Protein AF-A0A7V9CRS1-F1 (afdb_monomer_lite)

Foldseek 3Di:
DDDPDDDDDDDDDDDDDDDDDDDDDDDDDDDDDDDDDDDDPDDPPPPPPPDDDLVVLVVVLVVLVVVLVVLVVVLVVVVVVCVVVVHDDPVVSVVSVVVSVVSVVVNVVSVVVNVVVVVVQVLQADPVGAGHDVPQQAGPPPRHGSPDQQFAAPPPRRGDHQPDQADPPPRHGGDHPDDPDDDDDDDDDDDDDDDDDDDDDDDDDDDDDDDDDDDDDDDDDPDPVVVVVPPPD

Secondary structure (DSSP, 8-state):
-PPP----PPPPP-------------PPPPPPPPPP-PPPPPPPP----PPPPHHHHHHHHHHHHHHHHHHHHHHHHHHHHHHHTT---HHHHHHHHHHHHHHHHHHHHHHHHHHHHHHHHHHTB-TTSPBPPTT-SB-TTT--BSS---EE-TTT--EE-TT-SB-TTT-PBPPP---------------------------------------PPPP----GGGGTTTS--

Radius of gyration: 38.22 Å; chains: 1; bounding box: 108×59×96 Å

pLDDT: mean 70.77, std 22.69, range [29.53, 98.69]

Sequence (233 aa):
MAFPRFRRQPPVPVEGTAEQPPLAAEQPPVAVPEEPPVAAPQPPPATERRAPQPGALRRERKALIRAREERIRDLGGLMLEMYRRDRFREELLREQCAEVVSMEVRLQELDSMLVSVRRQVQATRCQCGAPLLWGSHFCPNCGRPAGEAVVTCSNCGQALPADSRFCGNCGAAAPAPQEPEPSSASGSESPAEPAPAAEEGAQAPEAPPPAEVSGALPANGESAQARADSWER

Structure (mmCIF, N/CA/C/O backbone):
data_AF-A0A7V9CRS1-F1
#
_entry.id   AF-A0A7V9CRS1-F1
#
loop_
_atom_site.group_PDB
_atom_site.id
_atom_site.type_symbol
_atom_site.label_atom_id
_a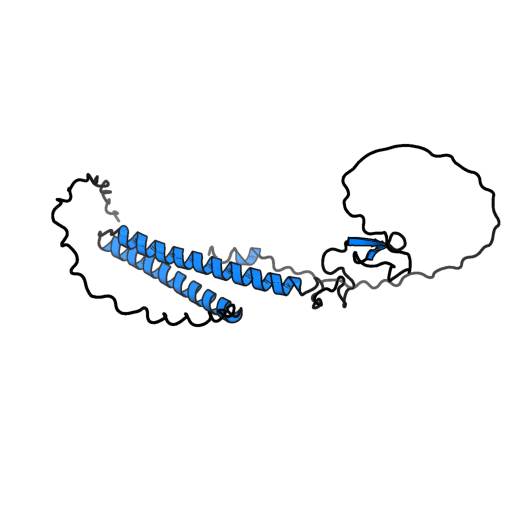tom_site.label_alt_id
_atom_site.label_comp_id
_atom_site.label_asym_id
_atom_site.label_entity_id
_atom_site.label_seq_id
_atom_site.pdbx_PDB_ins_code
_atom_site.Cartn_x
_atom_site.Cartn_y
_atom_site.Cartn_z
_atom_site.occupancy
_atom_site.B_iso_or_equiv
_atom_site.auth_seq_id
_atom_site.auth_comp_id
_atom_site.auth_asym_id
_atom_site.auth_atom_id
_atom_site.pdbx_PDB_model_num
ATOM 1 N N . MET A 1 1 ? -2.913 -5.104 48.284 1.00 40.69 1 MET A N 1
ATOM 2 C CA . MET A 1 1 ? -3.868 -4.463 47.355 1.00 40.69 1 MET A CA 1
ATOM 3 C C . MET A 1 1 ? -4.746 -5.559 46.776 1.00 40.69 1 MET A C 1
ATOM 5 O O . MET A 1 1 ? -4.238 -6.412 46.062 1.00 40.69 1 MET A O 1
ATOM 9 N N . ALA A 1 2 ? -6.009 -5.632 47.198 1.00 43.44 2 ALA A N 1
ATOM 10 C CA . ALA A 1 2 ? -6.947 -6.657 46.749 1.00 43.44 2 ALA A CA 1
ATOM 11 C C . ALA A 1 2 ? -7.620 -6.182 45.455 1.00 43.44 2 ALA A C 1
ATOM 13 O O . ALA A 1 2 ? -8.292 -5.154 45.457 1.00 43.44 2 ALA A O 1
ATOM 14 N N . PHE A 1 3 ? -7.415 -6.906 44.355 1.00 42.34 3 PHE A N 1
ATOM 15 C CA . PHE A 1 3 ? -8.149 -6.666 43.115 1.00 42.34 3 PHE A CA 1
ATOM 16 C C . PHE A 1 3 ? -9.630 -7.027 43.323 1.00 42.34 3 PHE A C 1
ATOM 18 O O . PHE A 1 3 ? -9.911 -8.125 43.819 1.00 42.34 3 PHE A O 1
ATOM 25 N N . PRO A 1 4 ? -10.589 -6.160 42.955 1.00 53.84 4 PRO A N 1
ATOM 26 C CA . PRO A 1 4 ? -11.995 -6.526 42.991 1.00 53.84 4 PRO A CA 1
ATOM 27 C C . PRO A 1 4 ? -12.250 -7.648 41.979 1.00 53.84 4 PRO A C 1
ATOM 29 O O . PRO A 1 4 ? -11.963 -7.528 40.788 1.00 53.84 4 PRO A O 1
ATOM 32 N N . ARG A 1 5 ? -12.772 -8.774 42.476 1.00 54.84 5 ARG A N 1
ATOM 33 C CA . ARG A 1 5 ? -13.218 -9.902 41.655 1.00 54.84 5 ARG A CA 1
ATOM 34 C C . ARG A 1 5 ? -14.420 -9.465 40.821 1.00 54.84 5 ARG A C 1
ATOM 36 O O . ARG A 1 5 ? -15.543 -9.452 41.318 1.00 54.84 5 ARG A O 1
ATOM 43 N N . PHE A 1 6 ? -14.189 -9.145 39.552 1.00 54.88 6 PHE A N 1
ATOM 44 C CA . PHE A 1 6 ? -15.262 -8.975 38.580 1.00 54.88 6 PHE A CA 1
ATOM 45 C C . PHE A 1 6 ? -15.970 -10.315 38.364 1.00 54.88 6 PHE A C 1
ATOM 47 O O . PHE A 1 6 ? -15.390 -11.276 37.851 1.00 54.88 6 PHE A O 1
ATOM 54 N N . ARG A 1 7 ? -17.243 -10.384 38.764 1.00 61.69 7 ARG A N 1
ATOM 55 C CA . ARG A 1 7 ? -18.155 -11.424 38.288 1.00 61.69 7 ARG A CA 1
ATOM 56 C C . ARG A 1 7 ? -18.325 -11.212 36.786 1.00 61.69 7 ARG A C 1
ATOM 58 O O . ARG A 1 7 ? -18.910 -10.216 36.376 1.00 61.69 7 ARG A O 1
ATOM 65 N N . ARG A 1 8 ? -17.822 -12.143 35.972 1.00 60.97 8 ARG A N 1
ATOM 66 C CA . ARG A 1 8 ? -18.208 -12.235 34.560 1.00 60.97 8 ARG A CA 1
ATOM 67 C C . ARG A 1 8 ? -19.715 -12.466 34.517 1.00 60.97 8 ARG A C 1
ATOM 69 O O . ARG A 1 8 ? -20.191 -13.491 35.002 1.00 60.97 8 ARG A O 1
ATOM 76 N N . GLN A 1 9 ? -20.453 -11.493 34.002 1.00 62.94 9 GLN A N 1
ATOM 77 C CA . GLN A 1 9 ? -21.872 -11.653 33.727 1.00 62.94 9 GLN A CA 1
ATOM 78 C C . GLN A 1 9 ? -21.992 -12.628 32.541 1.00 62.94 9 GLN A C 1
ATOM 80 O O . GLN A 1 9 ? -21.307 -12.420 31.537 1.00 62.94 9 GLN A O 1
ATOM 85 N N . PRO A 1 10 ? -22.747 -13.734 32.657 1.00 60.03 10 PRO A N 1
ATOM 86 C CA . PRO A 1 10 ? -22.942 -14.644 31.533 1.00 60.03 10 PRO A CA 1
ATOM 87 C C . PRO A 1 10 ? -23.756 -13.946 30.429 1.00 60.03 10 PRO A C 1
ATOM 89 O O . PRO A 1 10 ? -24.563 -13.066 30.746 1.00 60.03 10 PRO A O 1
ATOM 92 N N . PRO A 1 11 ? -23.558 -14.311 29.148 1.00 61.66 11 PRO A N 1
ATOM 93 C CA . PRO A 1 11 ? -24.330 -13.739 28.053 1.00 61.66 11 PRO A CA 1
ATOM 94 C C . PRO A 1 11 ? -25.815 -14.062 28.244 1.00 61.66 11 PRO A C 1
ATOM 96 O O . PRO A 1 11 ? -26.190 -15.214 28.465 1.00 61.66 11 PRO A O 1
ATOM 99 N N . VAL A 1 12 ? -26.650 -13.027 28.185 1.00 56.03 12 VAL A N 1
ATOM 100 C CA . VAL A 1 12 ? -28.108 -13.167 28.154 1.00 56.03 12 VAL A CA 1
ATOM 101 C C . VAL A 1 12 ? -28.531 -13.775 26.809 1.00 56.03 12 VAL A C 1
ATOM 103 O O . VAL A 1 12 ? -28.079 -13.289 25.769 1.00 56.03 12 VAL A O 1
ATOM 106 N N . PRO A 1 13 ? -29.373 -14.823 26.795 1.00 46.41 13 PRO A N 1
ATOM 107 C CA . PRO A 1 13 ? -29.916 -15.372 25.561 1.00 46.41 13 PRO A CA 1
ATOM 108 C C . PRO A 1 13 ? -30.956 -14.406 24.980 1.00 46.41 13 PRO A C 1
ATOM 110 O O . PRO A 1 13 ? -31.909 -14.022 25.656 1.00 46.41 13 PRO A O 1
ATOM 113 N N . VAL A 1 14 ? -30.760 -13.996 23.727 1.00 57.00 14 VAL A N 1
ATOM 114 C CA . VAL A 1 14 ? -31.767 -13.277 22.936 1.00 57.00 14 VAL A CA 1
ATOM 115 C C . VAL A 1 14 ? -32.695 -14.313 22.308 1.00 57.00 14 VAL A C 1
ATOM 117 O O . VAL A 1 14 ? -32.390 -14.887 21.265 1.00 57.00 14 VAL A O 1
ATOM 120 N N . GLU A 1 15 ? -33.816 -14.577 22.973 1.00 41.50 15 GLU A N 1
ATOM 121 C CA . GLU A 1 15 ? -34.962 -15.265 22.380 1.00 41.50 15 GLU A CA 1
ATOM 122 C C . GLU A 1 15 ? -35.803 -14.234 21.619 1.00 41.50 15 GLU A C 1
ATOM 124 O O . GLU A 1 15 ? -36.217 -13.211 22.166 1.00 41.50 15 GLU A O 1
ATOM 129 N N . GLY A 1 16 ? -35.989 -14.470 20.320 1.00 42.44 16 GLY A N 1
ATOM 130 C CA . GLY A 1 16 ? -36.829 -13.643 19.465 1.00 42.44 16 GLY A CA 1
ATOM 131 C C . GLY A 1 16 ? -38.311 -13.948 19.637 1.00 42.44 16 GLY A C 1
ATOM 132 O O . GLY A 1 16 ? -38.670 -15.079 19.938 1.00 42.44 16 GLY A O 1
ATOM 133 N N . THR A 1 17 ? -39.160 -12.945 19.404 1.00 43.06 17 THR A N 1
ATOM 134 C CA . THR A 1 17 ? -40.426 -12.999 18.638 1.00 43.06 17 THR A CA 1
ATOM 135 C C . THR A 1 17 ? -41.198 -11.690 18.826 1.00 43.06 17 THR A C 1
ATOM 137 O O . THR A 1 17 ? -41.464 -11.276 19.948 1.00 43.06 17 THR A O 1
ATOM 140 N N . ALA A 1 18 ? -41.520 -11.034 17.710 1.00 40.16 18 ALA A N 1
ATOM 141 C CA . ALA A 1 18 ? -42.605 -10.060 17.518 1.00 40.16 18 ALA A CA 1
ATOM 142 C C . ALA A 1 18 ? -42.579 -9.701 16.014 1.00 40.16 18 ALA A C 1
ATOM 144 O O . ALA A 1 18 ? -41.792 -8.867 15.580 1.00 40.16 18 ALA A O 1
ATOM 145 N N . GLU A 1 19 ? -43.125 -10.538 15.131 1.00 40.41 19 GLU A N 1
ATOM 146 C CA . GLU A 1 19 ? -44.529 -10.475 14.693 1.00 40.41 19 GLU A CA 1
ATOM 147 C C . GLU A 1 19 ? -44.908 -9.070 14.187 1.00 40.41 19 GLU A C 1
ATOM 149 O O . GLU A 1 19 ? -45.314 -8.188 14.939 1.00 40.41 19 GLU A O 1
ATOM 154 N N . GLN A 1 20 ? -44.720 -8.861 12.880 1.00 54.94 20 GLN A N 1
ATOM 155 C CA . GLN A 1 20 ? -45.270 -7.724 12.142 1.00 54.94 20 GLN A CA 1
ATOM 156 C C . GLN A 1 20 ? -46.745 -8.008 11.815 1.00 54.94 20 GLN A C 1
ATOM 158 O O . GLN A 1 20 ? -47.020 -9.026 11.175 1.00 54.94 20 GLN A O 1
ATOM 163 N N . PRO A 1 21 ? -47.698 -7.134 12.184 1.00 61.31 21 PRO A N 1
ATOM 164 C CA . PRO A 1 21 ? -49.055 -7.214 11.656 1.00 61.31 21 PRO A CA 1
ATOM 165 C C . PRO A 1 21 ? -49.139 -6.597 10.240 1.00 61.31 21 PRO A C 1
ATOM 167 O O . PRO A 1 21 ? -48.478 -5.588 9.979 1.00 61.31 21 PRO A O 1
ATOM 170 N N . PRO A 1 22 ? -49.948 -7.164 9.319 1.00 61.81 22 PRO A N 1
ATOM 171 C CA . PRO A 1 22 ? -50.167 -6.621 7.978 1.00 61.81 22 PRO A CA 1
ATOM 172 C C . PRO A 1 22 ? -51.397 -5.692 7.926 1.00 61.81 22 PRO A C 1
ATOM 174 O O . PRO A 1 22 ? -52.150 -5.624 8.893 1.00 61.81 22 PRO A O 1
ATOM 177 N N . LEU A 1 23 ? -51.621 -5.085 6.745 1.00 43.94 23 LEU A N 1
ATOM 178 C CA . LEU A 1 23 ? -52.762 -4.265 6.262 1.00 43.94 23 LEU A CA 1
ATOM 179 C C . LEU A 1 23 ? -52.412 -2.760 6.149 1.00 43.94 23 LEU A C 1
ATOM 181 O O . LEU A 1 23 ? -51.894 -2.175 7.086 1.00 43.94 23 LEU A O 1
ATOM 185 N N . ALA A 1 24 ? -52.659 -2.051 5.041 1.00 38.69 24 ALA A N 1
ATOM 186 C CA . ALA A 1 24 ? -53.655 -2.273 3.999 1.00 38.69 24 ALA A CA 1
ATOM 187 C C . ALA A 1 24 ? -53.307 -1.587 2.658 1.00 38.69 24 ALA A C 1
ATOM 189 O O . ALA A 1 24 ? -52.740 -0.499 2.633 1.00 38.69 24 ALA A O 1
ATOM 190 N N . ALA A 1 25 ? -53.779 -2.240 1.593 1.00 46.53 25 ALA A N 1
ATOM 191 C CA . ALA A 1 25 ? -54.484 -1.699 0.428 1.00 46.53 25 ALA A CA 1
ATOM 192 C C . ALA A 1 25 ? -53.819 -0.615 -0.444 1.00 46.53 25 ALA A C 1
ATOM 194 O O . ALA A 1 25 ? -53.780 0.574 -0.128 1.00 46.53 25 ALA A O 1
ATOM 195 N N . GLU A 1 26 ? -53.445 -1.085 -1.633 1.00 45.69 26 GLU A N 1
ATOM 196 C CA . GLU A 1 26 ? -53.296 -0.356 -2.889 1.00 45.69 26 GLU A CA 1
ATOM 197 C C . GLU A 1 26 ? -54.405 0.678 -3.143 1.00 45.69 26 GLU A C 1
ATOM 199 O O . GLU A 1 26 ? -55.597 0.405 -2.989 1.00 45.69 26 GLU A O 1
ATOM 204 N N . GLN A 1 27 ? -54.001 1.849 -3.637 1.00 54.34 27 GLN A N 1
ATOM 205 C CA . GLN A 1 27 ? -54.871 2.747 -4.396 1.00 54.34 27 GLN A CA 1
ATOM 206 C C . GLN A 1 27 ? -54.577 2.563 -5.897 1.00 54.34 27 GLN A C 1
ATOM 208 O O . GLN A 1 27 ? -53.401 2.474 -6.263 1.00 54.34 27 GLN A O 1
ATOM 213 N N . PRO A 1 28 ? -55.597 2.514 -6.776 1.00 59.19 28 PRO A N 1
ATOM 214 C CA . PRO A 1 28 ? -55.394 2.429 -8.220 1.00 59.19 28 PRO A CA 1
ATOM 215 C C . PRO A 1 28 ? -54.901 3.769 -8.802 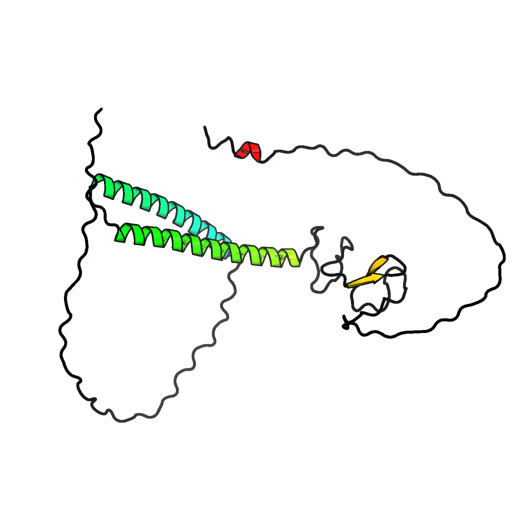1.00 59.19 28 PRO A C 1
ATOM 217 O O . PRO A 1 28 ? -55.276 4.832 -8.298 1.00 59.19 28 PRO A O 1
ATOM 220 N N . PRO A 1 29 ? -54.088 3.753 -9.874 1.00 54.25 29 PRO A N 1
ATOM 221 C CA . PRO A 1 29 ? -53.507 4.966 -10.436 1.00 54.25 29 PRO A CA 1
ATOM 222 C C . PRO A 1 29 ? -54.534 5.781 -11.235 1.00 54.25 29 PRO A C 1
ATOM 224 O O . PRO A 1 29 ? -55.267 5.254 -12.072 1.00 54.25 29 PRO A O 1
ATOM 227 N N . VAL A 1 30 ? -54.542 7.095 -11.004 1.00 52.81 30 VAL A N 1
ATOM 228 C CA . VAL A 1 30 ? -55.236 8.078 -11.846 1.00 52.81 30 VAL A CA 1
ATOM 229 C C . VAL A 1 30 ? -54.417 8.273 -13.124 1.00 52.81 30 VAL A C 1
ATOM 231 O O . VAL A 1 30 ? -53.235 8.606 -13.062 1.00 52.81 30 VAL A O 1
ATOM 234 N N . ALA A 1 31 ? -55.042 8.044 -14.279 1.00 48.78 31 ALA A N 1
ATOM 235 C CA . ALA A 1 31 ? -54.435 8.221 -15.593 1.00 48.78 31 ALA A CA 1
ATOM 236 C C . ALA A 1 31 ? -54.138 9.706 -15.869 1.00 48.78 31 ALA A C 1
ATOM 238 O O . ALA A 1 31 ? -55.048 10.537 -15.891 1.00 48.78 31 ALA A O 1
ATOM 239 N N . VAL A 1 32 ? -52.864 10.022 -16.099 1.00 54.03 32 VAL A N 1
ATOM 240 C CA . VAL A 1 32 ? -52.398 11.317 -16.615 1.00 54.03 32 VAL A CA 1
ATOM 241 C C . VAL A 1 32 ? -52.178 11.157 -18.129 1.00 54.03 32 VAL A C 1
ATOM 243 O O . VAL A 1 32 ? -51.602 10.145 -18.529 1.00 54.03 32 VAL A O 1
ATOM 246 N N . PRO A 1 33 ? -52.657 12.083 -18.982 1.00 54.19 33 PRO A N 1
ATOM 247 C CA . PRO A 1 33 ? -52.511 11.979 -20.434 1.00 54.19 33 PRO A CA 1
ATOM 248 C C . PRO A 1 33 ? -51.041 12.059 -20.878 1.00 54.19 33 PRO A C 1
ATOM 250 O O . PRO A 1 33 ? -50.278 12.884 -20.381 1.00 54.19 33 PRO A O 1
ATOM 253 N N . GLU A 1 34 ? -50.670 11.185 -21.819 1.00 51.06 34 GLU A N 1
ATOM 254 C CA . GLU A 1 34 ? -49.330 11.063 -22.405 1.00 51.06 34 GLU A CA 1
ATOM 255 C C . GLU A 1 34 ? -48.914 12.332 -23.166 1.00 51.06 34 GLU A C 1
ATOM 257 O O . GLU A 1 34 ? -49.499 12.690 -24.191 1.00 51.06 34 GLU A O 1
ATOM 262 N N . GLU A 1 35 ? -47.855 12.984 -22.684 1.00 52.78 35 GLU A N 1
ATOM 263 C CA . GLU A 1 35 ? -47.061 13.943 -23.454 1.00 52.78 35 GLU A CA 1
ATOM 264 C C . GLU A 1 35 ? -45.994 13.197 -24.283 1.00 52.78 35 GLU A C 1
ATOM 266 O O . GLU A 1 35 ? -45.440 12.193 -23.823 1.00 52.78 35 GLU A O 1
ATOM 271 N N . PRO A 1 36 ? -45.685 13.654 -25.513 1.00 62.44 36 PRO A N 1
ATOM 272 C CA . PRO A 1 36 ? -44.747 12.971 -26.402 1.00 62.44 36 PRO A CA 1
ATOM 273 C C . PRO A 1 36 ? -43.319 12.970 -25.827 1.00 62.44 36 PRO A C 1
ATOM 275 O O . PRO A 1 36 ? -42.915 13.935 -25.173 1.00 62.44 36 PRO A O 1
ATOM 278 N N . PRO A 1 37 ? -42.513 11.924 -26.096 1.00 56.09 37 PRO A N 1
ATOM 279 C CA . PRO A 1 37 ? -41.211 11.761 -25.466 1.00 56.09 37 PRO A CA 1
ATOM 280 C C . PRO A 1 37 ? -40.231 12.829 -25.958 1.00 56.09 37 PRO A C 1
ATOM 282 O O . PRO A 1 37 ? -39.706 12.767 -27.072 1.00 56.09 37 PRO A O 1
ATOM 285 N N . VAL A 1 38 ? -39.949 13.802 -25.095 1.00 60.44 38 VAL A N 1
ATOM 286 C CA . VAL A 1 38 ? -38.797 14.687 -25.249 1.00 60.44 38 VAL A CA 1
ATOM 287 C C . VAL A 1 38 ? -37.550 13.839 -25.014 1.00 60.44 38 VAL A C 1
ATOM 289 O O . VAL A 1 38 ? -37.375 13.250 -23.948 1.00 60.44 38 VAL A O 1
ATOM 292 N N . ALA A 1 39 ? -36.711 13.737 -26.045 1.00 61.34 39 ALA A N 1
ATOM 293 C CA . ALA A 1 39 ? -35.473 12.973 -26.021 1.00 61.34 39 ALA A CA 1
ATOM 294 C C . ALA A 1 39 ? -34.633 13.334 -24.786 1.00 61.34 39 ALA A C 1
ATOM 296 O O . ALA A 1 39 ? -34.270 14.495 -24.584 1.00 61.34 39 ALA A O 1
ATOM 297 N N . ALA A 1 40 ? -34.336 12.325 -23.966 1.00 60.50 40 ALA A N 1
ATOM 298 C CA . ALA A 1 40 ? -33.495 12.479 -22.791 1.00 60.50 40 ALA A CA 1
ATOM 299 C C . ALA A 1 40 ? -32.130 13.078 -23.188 1.00 60.50 40 ALA A C 1
ATOM 301 O O . ALA A 1 40 ? -31.550 12.658 -24.197 1.00 60.50 40 ALA A O 1
ATOM 302 N N . PRO A 1 41 ? -31.590 14.038 -22.418 1.00 60.59 41 PRO A N 1
ATOM 303 C CA . PRO A 1 41 ? -30.248 14.542 -22.657 1.00 60.59 41 PRO A CA 1
ATOM 304 C C . PRO A 1 41 ? -29.251 13.388 -22.515 1.00 60.59 41 PRO A C 1
ATOM 306 O O . PRO A 1 41 ? -29.201 12.711 -21.488 1.00 60.59 41 PRO A O 1
ATOM 309 N N . GLN A 1 42 ? -28.475 13.156 -23.574 1.00 58.25 42 GLN A N 1
ATOM 310 C CA . GLN A 1 42 ? -27.382 12.187 -23.576 1.00 58.25 42 GLN A CA 1
ATOM 311 C C . GLN A 1 42 ? -26.435 12.498 -22.401 1.00 58.25 42 GLN A C 1
ATOM 313 O O . GLN A 1 42 ? -26.082 13.669 -22.213 1.00 58.25 42 GLN A O 1
ATOM 318 N N . PRO A 1 43 ? -26.020 11.495 -21.603 1.00 62.69 43 PRO A N 1
ATOM 319 C CA . PRO A 1 43 ? -25.057 11.720 -20.536 1.00 62.69 43 PRO A CA 1
ATOM 320 C C . PRO A 1 43 ? -23.757 12.278 -21.136 1.00 62.69 43 PRO A C 1
ATOM 322 O O . PRO A 1 43 ? -23.345 11.838 -22.215 1.00 62.69 43 PRO A O 1
ATOM 325 N N . PRO A 1 44 ? -23.106 13.255 -20.476 1.00 63.66 44 PRO A N 1
ATOM 326 C CA . PRO A 1 44 ? -21.862 13.818 -20.979 1.00 63.66 44 PRO A CA 1
ATOM 327 C C . PRO A 1 44 ? -20.823 12.701 -21.152 1.00 63.66 44 PRO A C 1
ATOM 329 O O . PRO A 1 44 ? -20.818 11.753 -20.357 1.00 63.66 44 PRO A O 1
ATOM 332 N N . PRO A 1 45 ? -19.939 12.791 -22.164 1.00 58.09 45 PRO A N 1
ATOM 333 C CA . PRO A 1 45 ? -18.925 11.773 -22.390 1.00 58.09 45 PRO A CA 1
ATOM 334 C C . PRO A 1 45 ? -18.116 11.596 -21.107 1.00 58.09 45 PRO A C 1
ATOM 336 O O . PRO A 1 45 ? -17.643 12.576 -20.524 1.00 58.09 45 PRO A O 1
ATOM 339 N N . ALA A 1 46 ? -18.008 10.347 -20.650 1.00 51.88 46 ALA A N 1
ATOM 340 C CA . ALA A 1 46 ? -17.222 9.993 -19.483 1.00 51.88 46 ALA A CA 1
ATOM 341 C C . ALA A 1 46 ? -15.796 10.495 -19.717 1.00 51.88 46 ALA A C 1
ATOM 343 O O . ALA A 1 46 ? -15.056 9.943 -20.527 1.00 51.88 46 ALA A O 1
ATOM 344 N N . THR A 1 47 ? -15.427 11.584 -19.044 1.00 59.09 47 THR A N 1
ATOM 345 C CA . THR A 1 47 ? -14.045 12.036 -19.021 1.00 59.09 47 THR A CA 1
ATOM 346 C C . THR A 1 47 ? -13.255 10.893 -18.416 1.00 59.09 47 THR A C 1
ATOM 348 O O . THR A 1 47 ? -13.466 10.535 -17.255 1.00 59.09 47 THR A O 1
ATOM 351 N N . GLU A 1 48 ? -12.416 10.255 -19.233 1.00 52.25 48 GLU A N 1
ATOM 352 C CA . GLU A 1 48 ? -11.519 9.199 -18.790 1.00 52.25 48 GLU A CA 1
ATOM 353 C C . GLU A 1 48 ? -10.790 9.732 -17.563 1.00 52.25 48 GLU A C 1
ATOM 355 O O . GLU A 1 48 ? -9.992 10.672 -17.646 1.00 52.25 48 GLU A O 1
ATOM 360 N N . ARG A 1 49 ? -11.166 9.217 -16.387 1.00 57.53 49 ARG A N 1
ATOM 361 C CA . ARG A 1 49 ? -10.610 9.674 -15.121 1.00 57.53 49 ARG A CA 1
ATOM 362 C C . ARG A 1 49 ? -9.128 9.372 -15.192 1.00 57.53 49 ARG A C 1
ATOM 364 O O . ARG A 1 49 ? -8.721 8.221 -15.053 1.00 57.53 49 ARG A O 1
ATOM 371 N N . ARG A 1 50 ? -8.341 10.413 -15.470 1.00 66.00 50 ARG A N 1
ATOM 372 C CA . ARG A 1 50 ? -6.894 10.322 -15.610 1.00 66.00 50 ARG A CA 1
ATOM 373 C C . ARG A 1 50 ? -6.363 9.535 -14.424 1.00 66.00 50 ARG A C 1
ATOM 375 O O . ARG A 1 50 ? -6.617 9.921 -13.280 1.00 66.00 50 ARG A O 1
ATOM 382 N N . ALA A 1 51 ? -5.654 8.445 -14.713 1.00 65.62 51 ALA A N 1
ATOM 383 C CA . ALA A 1 51 ? -5.079 7.607 -13.677 1.00 65.62 51 ALA A CA 1
ATOM 384 C C . ALA A 1 51 ? -4.327 8.496 -12.666 1.00 65.62 51 ALA A C 1
ATOM 386 O O . ALA A 1 51 ? -3.584 9.402 -13.076 1.00 65.62 51 ALA A O 1
ATOM 387 N N . PRO A 1 52 ? -4.560 8.309 -11.357 1.00 72.06 52 PRO A N 1
ATOM 388 C CA . PRO A 1 52 ? -3.988 9.171 -10.338 1.00 72.06 52 PRO A CA 1
ATOM 389 C C . PRO A 1 52 ? -2.462 9.172 -10.443 1.00 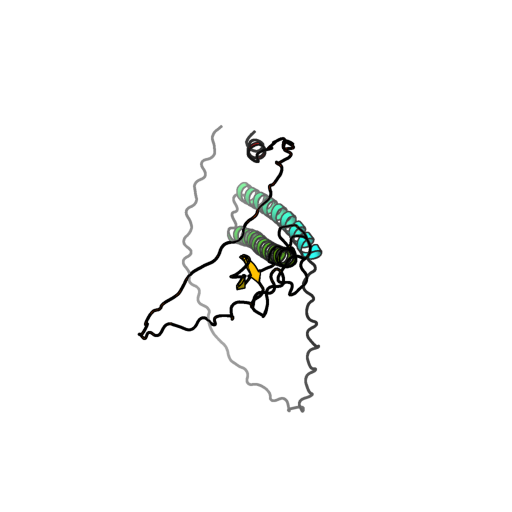72.06 52 PRO A C 1
ATOM 391 O O . PRO A 1 52 ? -1.815 8.131 -10.541 1.00 72.06 52 PRO A O 1
ATOM 394 N N . GLN A 1 53 ? -1.874 10.369 -10.423 1.00 85.38 53 GLN A N 1
ATOM 395 C CA . GLN A 1 53 ? -0.425 10.537 -10.511 1.00 85.38 53 GLN A CA 1
ATOM 396 C C . GLN A 1 53 ? 0.259 9.799 -9.343 1.00 85.38 53 GLN A C 1
ATOM 398 O O . GLN A 1 53 ? -0.203 9.908 -8.203 1.00 85.38 53 GLN A O 1
ATOM 403 N N . PRO A 1 54 ? 1.411 9.134 -9.543 1.00 88.25 54 PRO A N 1
ATOM 404 C CA . PRO A 1 54 ? 2.060 8.340 -8.493 1.00 88.25 54 PRO A CA 1
ATOM 405 C C . PRO A 1 54 ? 2.461 9.161 -7.256 1.00 88.25 54 PRO A C 1
ATOM 407 O O . PRO A 1 54 ? 2.557 8.633 -6.149 1.00 88.25 54 PRO A O 1
ATOM 410 N N . GLY A 1 55 ? 2.679 10.471 -7.412 1.00 91.81 55 GLY A N 1
ATOM 411 C CA . GLY A 1 55 ? 2.889 11.385 -6.287 1.00 91.81 55 GLY A CA 1
ATOM 412 C C . GLY A 1 55 ? 1.634 11.617 -5.435 1.00 91.81 55 GLY A C 1
ATOM 413 O O . GLY A 1 55 ? 1.759 11.777 -4.224 1.00 91.81 55 GLY A O 1
ATOM 414 N N . ALA A 1 56 ? 0.442 11.606 -6.040 1.00 92.56 56 ALA A N 1
ATOM 415 C CA . ALA A 1 56 ? -0.826 11.715 -5.322 1.00 92.56 56 ALA A CA 1
ATOM 416 C C . ALA A 1 56 ? -1.088 10.452 -4.491 1.00 92.56 56 ALA A C 1
ATOM 418 O O . ALA A 1 56 ? -1.315 10.573 -3.291 1.00 92.56 56 ALA A O 1
ATOM 419 N N . LEU A 1 57 ? -0.892 9.266 -5.083 1.00 93.88 57 LEU A N 1
ATOM 420 C CA . LEU A 1 57 ? -1.010 7.976 -4.388 1.00 93.88 57 LEU A CA 1
ATOM 421 C C . LEU A 1 57 ? -0.092 7.893 -3.157 1.00 93.88 57 LEU A C 1
ATOM 423 O O . LEU A 1 57 ? -0.511 7.480 -2.079 1.00 93.88 57 LEU A O 1
ATOM 427 N N . ARG A 1 58 ? 1.161 8.359 -3.275 1.00 96.00 58 ARG A N 1
ATOM 428 C CA . ARG A 1 58 ? 2.100 8.405 -2.137 1.00 96.00 58 ARG A CA 1
ATOM 429 C C . ARG A 1 58 ? 1.649 9.344 -1.017 1.00 96.00 58 ARG A C 1
ATOM 431 O O . ARG A 1 58 ? 1.910 9.053 0.150 1.00 96.00 58 ARG A O 1
ATOM 438 N N . ARG A 1 59 ? 1.033 10.483 -1.350 1.00 96.81 59 ARG A N 1
ATOM 439 C CA . ARG A 1 59 ? 0.512 11.434 -0.355 1.00 96.81 59 ARG A CA 1
ATOM 440 C C . ARG A 1 59 ? -0.723 10.877 0.341 1.00 96.81 59 ARG A C 1
ATOM 442 O O . ARG A 1 59 ? -0.764 10.900 1.566 1.00 96.81 59 ARG A O 1
ATOM 449 N N . GLU A 1 60 ? -1.658 10.326 -0.429 1.00 96.56 60 GLU A N 1
ATOM 450 C CA . GLU A 1 60 ? -2.863 9.669 0.083 1.00 96.56 60 GLU A CA 1
ATOM 451 C C . GLU A 1 60 ? -2.498 8.532 1.043 1.00 96.56 60 GLU A C 1
ATOM 453 O O . GLU A 1 60 ? -2.960 8.518 2.179 1.00 96.56 60 GLU A O 1
ATOM 458 N N . ARG A 1 61 ? -1.556 7.661 0.655 1.00 98.06 61 ARG A N 1
ATOM 459 C CA . ARG A 1 61 ? -1.049 6.588 1.521 1.00 98.06 61 ARG A CA 1
ATOM 460 C C . ARG A 1 61 ? -0.529 7.115 2.860 1.00 98.06 61 ARG A C 1
ATOM 462 O O . ARG A 1 61 ? -0.871 6.585 3.910 1.00 98.06 61 ARG A O 1
ATOM 469 N N . LYS A 1 62 ? 0.311 8.158 2.844 1.00 98.31 62 LYS A N 1
ATOM 470 C CA . LYS A 1 62 ? 0.859 8.750 4.079 1.00 98.31 62 LYS A CA 1
ATOM 471 C C . LYS A 1 62 ? -0.234 9.356 4.960 1.00 98.31 62 LYS A C 1
ATOM 473 O O . LYS A 1 62 ? -0.136 9.253 6.179 1.00 98.31 62 LYS A O 1
ATOM 478 N N . ALA A 1 63 ? -1.241 9.985 4.356 1.00 98.06 63 ALA A N 1
ATOM 479 C CA . ALA A 1 63 ? -2.381 10.531 5.084 1.00 98.06 63 ALA A CA 1
ATOM 480 C C . ALA A 1 63 ? -3.202 9.413 5.745 1.00 98.06 63 ALA A C 1
ATOM 482 O O . ALA A 1 63 ? -3.480 9.494 6.937 1.00 98.06 63 ALA A O 1
ATOM 483 N N . LEU A 1 64 ? -3.494 8.335 5.011 1.00 98.06 64 LEU A N 1
ATOM 484 C CA . LEU A 1 64 ? -4.240 7.188 5.530 1.00 98.06 64 LEU A CA 1
ATOM 485 C C . LEU A 1 64 ? -3.507 6.444 6.648 1.00 98.06 64 LEU A C 1
ATOM 487 O O . LEU A 1 64 ? -4.152 6.025 7.599 1.00 98.06 64 LEU A O 1
ATOM 491 N N . ILE A 1 65 ? -2.176 6.322 6.587 1.00 98.44 65 ILE A N 1
ATOM 492 C CA . ILE A 1 65 ? -1.393 5.723 7.683 1.00 98.44 65 ILE A CA 1
ATOM 493 C C . ILE A 1 65 ? -1.581 6.519 8.977 1.00 98.44 65 ILE A C 1
ATOM 495 O O . ILE A 1 65 ? -1.902 5.939 10.010 1.00 98.44 65 ILE A O 1
ATOM 499 N N . ARG A 1 66 ? -1.440 7.848 8.912 1.00 98.50 66 ARG A N 1
ATOM 500 C CA . ARG A 1 66 ? -1.618 8.718 10.086 1.00 98.50 66 ARG A CA 1
ATOM 501 C C . ARG A 1 66 ? -3.043 8.656 10.623 1.00 98.50 66 ARG A C 1
ATOM 503 O O . ARG A 1 66 ? -3.230 8.529 11.828 1.00 98.50 66 ARG A O 1
ATOM 510 N N . ALA A 1 67 ? -4.027 8.699 9.727 1.00 98.31 67 ALA A N 1
ATOM 511 C CA . ALA A 1 67 ? -5.430 8.608 10.099 1.00 98.31 67 ALA A CA 1
ATOM 512 C C . ALA A 1 67 ? -5.751 7.245 10.745 1.00 98.31 67 ALA A C 1
ATOM 514 O O . ALA A 1 67 ? -6.462 7.194 11.741 1.00 98.31 67 ALA A O 1
ATOM 515 N N . ARG A 1 68 ? -5.178 6.141 10.241 1.00 98.62 68 ARG A N 1
ATOM 516 C CA . ARG A 1 68 ? -5.326 4.805 10.840 1.00 98.62 68 ARG A CA 1
ATOM 517 C C . ARG A 1 68 ? -4.739 4.763 12.250 1.00 98.62 68 ARG A C 1
ATOM 519 O O . ARG A 1 68 ? -5.369 4.238 13.160 1.00 98.62 68 ARG A O 1
ATOM 526 N N . GLU A 1 69 ? -3.534 5.297 12.440 1.00 98.44 69 GLU A N 1
ATOM 527 C CA . GLU A 1 69 ? -2.883 5.350 13.756 1.00 98.44 69 GLU A CA 1
ATOM 528 C C . GLU A 1 69 ? -3.681 6.179 14.766 1.00 98.44 69 GLU A C 1
ATOM 530 O O . GLU A 1 69 ? -3.790 5.799 15.931 1.00 98.44 69 GLU A O 1
ATOM 535 N N . GLU A 1 70 ? -4.241 7.305 14.328 1.00 98.50 70 GLU A N 1
ATOM 536 C CA . GLU A 1 70 ? -5.148 8.120 15.136 1.00 98.50 70 GLU A CA 1
ATOM 537 C C . GLU A 1 70 ? -6.398 7.339 15.521 1.00 98.50 70 GLU A C 1
ATOM 539 O O . GLU A 1 70 ? -6.704 7.210 16.704 1.00 98.50 70 GLU A O 1
ATOM 544 N N . ARG A 1 71 ? -7.019 6.674 14.548 1.00 98.06 71 ARG A N 1
ATOM 545 C CA . ARG A 1 71 ? -8.225 5.890 14.774 1.00 98.06 71 ARG A CA 1
ATOM 546 C C . ARG A 1 71 ? -8.027 4.728 15.744 1.00 98.06 71 ARG A C 1
ATOM 548 O O . ARG A 1 71 ? -8.898 4.465 16.571 1.00 98.06 71 ARG A O 1
ATOM 555 N N . ILE A 1 72 ? -6.874 4.063 15.676 1.00 98.44 72 ILE A N 1
ATOM 556 C CA . ILE A 1 72 ? -6.487 2.999 16.614 1.00 98.44 72 ILE A CA 1
ATOM 557 C C . ILE A 1 72 ? -6.285 3.560 18.028 1.00 98.44 72 ILE A C 1
ATOM 559 O O . ILE A 1 72 ? -6.717 2.938 19.000 1.00 98.44 72 ILE A O 1
ATOM 563 N N . ARG A 1 73 ? -5.666 4.741 18.163 1.00 98.62 73 ARG A N 1
ATOM 564 C CA . ARG A 1 73 ? -5.534 5.416 19.464 1.00 98.62 73 ARG A CA 1
ATOM 565 C C . ARG A 1 73 ? -6.901 5.773 20.048 1.00 98.62 73 ARG A C 1
ATOM 567 O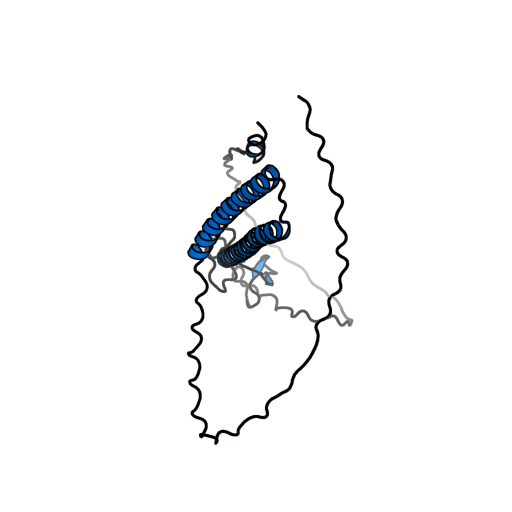 O . ARG A 1 73 ? -7.145 5.484 21.220 1.00 98.62 73 ARG A O 1
ATOM 574 N N . ASP A 1 74 ? -7.805 6.304 19.231 1.00 98.12 74 ASP A N 1
ATOM 575 C CA . ASP A 1 74 ? -9.167 6.648 19.651 1.00 98.12 74 ASP A CA 1
ATOM 576 C C . ASP A 1 74 ? -9.976 5.410 20.049 1.00 98.12 74 ASP A C 1
ATOM 578 O O . ASP A 1 74 ? -10.703 5.440 21.041 1.00 98.12 74 ASP A O 1
ATOM 582 N N . LEU A 1 75 ? -9.816 4.295 19.327 1.00 98.19 75 LEU A N 1
ATOM 583 C CA . LEU A 1 75 ? -10.427 3.008 19.667 1.00 98.19 75 LEU A CA 1
ATOM 584 C C . LEU A 1 75 ? -9.974 2.519 21.051 1.00 98.19 75 LEU A C 1
ATOM 586 O O . LEU A 1 75 ? -10.798 2.081 21.855 1.00 98.19 75 LEU A O 1
ATOM 590 N N . GLY A 1 76 ? -8.676 2.628 21.350 1.00 97.88 76 GLY A N 1
ATOM 591 C CA . GLY A 1 76 ? -8.129 2.300 22.667 1.00 97.88 76 GLY A CA 1
ATOM 592 C C . GLY A 1 76 ? -8.696 3.195 23.773 1.00 97.88 76 GLY A C 1
ATOM 593 O O . GLY A 1 76 ? -9.097 2.696 24.826 1.00 97.88 76 GLY A O 1
ATOM 594 N N . GLY A 1 77 ? -8.801 4.502 23.515 1.00 98.00 77 GLY A N 1
ATOM 595 C CA . GLY A 1 77 ? -9.429 5.455 24.434 1.00 98.00 77 GLY A CA 1
ATOM 596 C C . GLY A 1 77 ? -10.909 5.149 24.679 1.00 98.00 77 GLY A C 1
ATOM 597 O O . GLY A 1 77 ? -11.356 5.128 25.826 1.00 98.00 77 GLY A O 1
ATOM 598 N N . LEU A 1 78 ? -11.655 4.829 23.620 1.00 97.06 78 LEU A N 1
ATOM 599 C CA . LEU A 1 78 ? -13.056 4.423 23.700 1.00 97.06 78 LEU A CA 1
ATOM 600 C C . LEU A 1 78 ? -13.224 3.156 24.547 1.00 97.06 78 LEU A C 1
ATOM 602 O O . LEU A 1 78 ? -14.079 3.126 25.432 1.00 97.06 78 LEU A O 1
ATOM 606 N N . MET A 1 79 ? -12.399 2.131 24.310 1.00 97.25 79 MET A N 1
ATOM 607 C CA . MET A 1 79 ? -12.432 0.884 25.078 1.00 97.25 79 MET A CA 1
ATOM 608 C C . MET A 1 79 ? -12.155 1.142 26.563 1.00 97.25 79 MET A C 1
ATOM 610 O O . MET A 1 79 ? -12.906 0.671 27.421 1.00 97.25 79 MET A O 1
ATOM 614 N N . LEU A 1 80 ? -11.134 1.949 26.871 1.00 97.75 80 LEU A N 1
ATOM 615 C CA . LEU A 1 80 ? -10.798 2.311 28.246 1.00 97.75 80 LEU A CA 1
ATOM 616 C C . LEU A 1 80 ? -11.949 3.062 28.933 1.00 97.75 80 LEU A C 1
ATOM 618 O O . LEU A 1 80 ? -12.287 2.752 30.074 1.00 97.75 80 LEU A O 1
ATOM 622 N N . GLU A 1 81 ? -12.585 4.014 28.249 1.00 97.50 81 GLU A N 1
ATOM 623 C CA . GLU A 1 81 ? -13.736 4.744 28.791 1.00 97.50 81 GLU A CA 1
ATOM 624 C C . GLU A 1 81 ? -14.958 3.841 29.007 1.00 97.50 81 GLU A C 1
ATOM 626 O O . GLU A 1 81 ? -15.656 3.981 30.014 1.00 97.50 81 GLU A O 1
ATOM 631 N N . MET A 1 82 ? -15.204 2.882 28.111 1.00 96.81 82 MET A N 1
ATOM 632 C CA . MET A 1 82 ? -16.268 1.886 28.270 1.00 96.81 82 MET A CA 1
ATOM 633 C C . MET A 1 82 ? -16.021 0.968 29.471 1.00 96.81 82 MET A C 1
ATOM 635 O O . MET A 1 82 ? -16.955 0.698 30.227 1.00 96.81 82 MET A O 1
ATOM 639 N N . TYR A 1 83 ? -14.770 0.546 29.678 1.00 96.81 83 TYR A N 1
ATOM 640 C CA . TYR A 1 83 ? -14.360 -0.247 30.837 1.00 96.81 83 TYR A CA 1
ATOM 641 C C . TYR A 1 83 ? -14.513 0.537 32.144 1.00 96.81 83 TYR A C 1
ATOM 643 O O . TYR A 1 83 ? -15.146 0.062 33.079 1.00 96.81 83 TYR A O 1
ATOM 651 N N . ARG A 1 84 ? -14.012 1.780 32.202 1.00 97.25 84 ARG A N 1
ATOM 652 C CA . ARG A 1 84 ? -14.099 2.631 33.405 1.00 97.25 84 ARG A CA 1
ATOM 653 C C . ARG A 1 84 ? -15.532 2.907 33.860 1.00 97.25 84 ARG A C 1
ATOM 655 O O . ARG A 1 84 ? -15.740 3.204 35.032 1.00 97.25 84 ARG A O 1
ATOM 662 N N . ARG A 1 85 ? -16.494 2.880 32.935 1.00 96.81 85 ARG A N 1
ATOM 663 C CA . ARG A 1 85 ? -17.912 3.162 33.201 1.00 96.81 85 ARG A CA 1
ATOM 664 C C . ARG A 1 85 ? -18.764 1.899 33.332 1.00 96.81 85 ARG A C 1
ATOM 666 O O . ARG A 1 85 ? -19.966 2.043 33.525 1.00 96.81 85 ARG A O 1
ATOM 673 N N . ASP A 1 86 ? -18.183 0.704 33.179 1.00 93.94 86 ASP A N 1
ATOM 674 C CA . ASP A 1 86 ? -18.892 -0.586 33.152 1.00 93.94 86 ASP A CA 1
ATOM 675 C C . ASP A 1 86 ? -20.071 -0.622 32.156 1.00 93.94 86 ASP A C 1
ATOM 677 O O . ASP A 1 86 ? -21.116 -1.237 32.379 1.00 93.94 86 ASP A O 1
ATOM 681 N N . ARG A 1 87 ? -19.927 0.072 31.020 1.00 95.12 87 ARG A N 1
ATOM 682 C CA . ARG A 1 87 ? -20.954 0.152 29.968 1.00 95.12 87 ARG A CA 1
ATOM 683 C C . ARG A 1 87 ? -20.360 -0.294 28.645 1.00 95.12 87 ARG A C 1
ATOM 685 O O . ARG A 1 87 ? -19.833 0.515 27.880 1.00 95.12 87 ARG A O 1
ATOM 692 N N . PHE A 1 88 ? -20.483 -1.587 28.363 1.00 95.75 88 PHE A N 1
ATOM 693 C CA . PHE A 1 88 ? -19.988 -2.168 27.124 1.00 95.75 88 PHE A CA 1
ATOM 694 C C . PHE A 1 88 ? -21.051 -2.122 26.017 1.00 95.75 88 PHE A C 1
ATOM 696 O O . PHE A 1 88 ? -22.111 -2.730 26.128 1.00 95.75 88 PHE A O 1
ATOM 703 N N . ARG A 1 89 ? -20.769 -1.373 24.950 1.00 95.00 89 ARG A N 1
ATOM 704 C CA . ARG A 1 89 ? -21.561 -1.296 23.719 1.00 95.00 89 ARG A CA 1
ATOM 705 C C . ARG A 1 89 ? -20.787 -1.992 22.609 1.00 95.00 89 ARG A C 1
ATOM 707 O O . ARG A 1 89 ? -19.944 -1.374 21.967 1.00 95.00 89 ARG A O 1
ATOM 714 N N . GLU A 1 90 ? -21.054 -3.279 22.430 1.00 95.88 90 GLU A N 1
ATOM 715 C CA . GLU A 1 90 ? -20.336 -4.112 21.462 1.00 95.88 90 GLU A CA 1
ATOM 716 C C . GLU A 1 90 ? -20.521 -3.625 20.021 1.00 95.88 90 GLU A C 1
ATOM 718 O O . GLU A 1 90 ? -19.546 -3.562 19.281 1.00 95.88 90 GLU A O 1
ATOM 723 N N . GLU A 1 91 ? -21.738 -3.217 19.648 1.00 96.69 91 GLU A N 1
ATOM 724 C CA . GLU A 1 91 ? -22.038 -2.726 18.296 1.00 96.69 91 GLU A CA 1
ATOM 725 C C . GLU A 1 91 ? -21.141 -1.550 17.910 1.00 96.69 91 GLU A C 1
ATOM 727 O O . GLU A 1 91 ? -20.427 -1.608 16.915 1.00 96.69 91 GLU A O 1
ATOM 732 N N . LEU A 1 92 ? -21.079 -0.538 18.782 1.00 96.50 92 LEU A N 1
ATOM 733 C CA . LEU A 1 92 ? -20.232 0.634 18.582 1.00 96.50 92 LEU A CA 1
ATOM 734 C C . LEU A 1 92 ? -18.760 0.235 18.422 1.00 96.50 92 LEU A C 1
ATOM 736 O O . LEU A 1 92 ? -18.066 0.766 17.563 1.00 96.50 92 LEU A O 1
ATOM 740 N N . LEU A 1 93 ? -18.268 -0.697 19.245 1.00 96.75 93 LEU A N 1
ATOM 741 C CA . LEU A 1 93 ? -16.888 -1.168 19.135 1.00 96.75 93 LEU A CA 1
ATOM 742 C C . LEU A 1 93 ? -16.646 -1.860 17.787 1.00 96.75 93 LEU A C 1
ATOM 744 O O . LEU A 1 93 ? -15.612 -1.629 17.165 1.00 96.75 93 LEU A O 1
ATOM 748 N N . ARG A 1 94 ? -17.596 -2.680 17.326 1.00 97.81 94 ARG A N 1
ATOM 749 C CA . ARG A 1 94 ? -17.510 -3.393 16.049 1.00 97.81 94 ARG A CA 1
ATOM 750 C C . ARG A 1 94 ? -17.504 -2.433 14.865 1.00 97.81 94 ARG A C 1
ATOM 752 O O . ARG A 1 94 ? -16.651 -2.586 13.996 1.00 97.81 94 ARG A O 1
ATOM 759 N N . GLU A 1 95 ? -18.381 -1.432 14.866 1.00 98.12 95 GLU A N 1
ATOM 760 C CA . GLU A 1 95 ? -18.401 -0.354 13.870 1.00 98.12 95 GLU A CA 1
ATOM 761 C C . GLU A 1 95 ? -17.047 0.367 13.822 1.00 98.12 95 GLU A C 1
ATOM 763 O O . GLU A 1 95 ? -16.435 0.478 12.759 1.00 98.12 95 GLU A O 1
ATOM 768 N N . GLN A 1 96 ? -16.509 0.754 14.986 1.00 98.00 96 GLN A N 1
ATOM 769 C CA . GLN A 1 96 ? -15.218 1.439 15.041 1.00 98.00 96 GLN A CA 1
ATOM 770 C C . GLN A 1 96 ? -14.044 0.555 14.584 1.00 98.00 96 GLN A C 1
ATOM 772 O O . GLN A 1 96 ? -13.115 1.044 13.939 1.00 98.00 96 GLN A O 1
ATOM 777 N N . CYS A 1 97 ? -14.070 -0.747 14.879 1.00 98.38 97 CYS A N 1
ATOM 778 C CA . CYS A 1 97 ? -13.091 -1.697 14.350 1.00 98.38 97 CYS A CA 1
ATOM 779 C C . CYS A 1 97 ? -13.222 -1.855 12.827 1.00 98.38 97 CYS A C 1
ATOM 781 O O . CYS A 1 97 ? -12.207 -1.895 12.130 1.00 98.38 97 CYS A O 1
ATOM 783 N N . ALA A 1 98 ? -14.450 -1.921 12.304 1.00 98.44 98 ALA A N 1
ATOM 784 C CA . ALA A 1 98 ? -14.708 -2.046 10.874 1.00 98.44 98 ALA A CA 1
ATOM 785 C C . ALA A 1 98 ? -14.163 -0.843 10.089 1.00 98.44 98 ALA A C 1
ATOM 787 O O . ALA A 1 98 ? -13.583 -1.026 9.018 1.00 98.44 98 ALA A O 1
ATOM 788 N N . GLU A 1 99 ? -14.256 0.371 10.640 1.00 97.88 99 GLU A N 1
ATOM 789 C CA . GLU A 1 99 ? -13.626 1.554 10.046 1.00 97.88 99 GLU A CA 1
ATOM 790 C C . GLU A 1 99 ? -12.104 1.399 9.933 1.00 97.88 99 GLU A C 1
ATOM 792 O O . GLU A 1 99 ? -11.552 1.603 8.853 1.00 97.88 99 GLU A O 1
ATOM 797 N N . VAL A 1 100 ? -11.417 0.975 11.001 1.00 98.50 100 VAL A N 1
ATOM 798 C CA . VAL A 1 100 ? -9.959 0.749 10.966 1.00 98.50 100 VAL A CA 1
ATOM 799 C C . VAL A 1 100 ? -9.590 -0.283 9.896 1.00 98.50 100 VAL A C 1
ATOM 801 O O . VAL A 1 100 ? -8.668 -0.051 9.112 1.00 98.50 100 VAL A O 1
ATOM 804 N N . VAL A 1 101 ? -10.342 -1.385 9.809 1.00 98.56 101 VAL A N 1
ATOM 805 C CA . VAL A 1 101 ? -10.137 -2.421 8.784 1.00 98.56 101 VAL A CA 1
ATOM 806 C C . VAL A 1 101 ? -10.358 -1.857 7.377 1.00 98.56 101 VAL A C 1
ATOM 808 O O . VAL A 1 101 ? -9.567 -2.128 6.477 1.00 98.56 101 VAL A O 1
ATOM 811 N N . SER A 1 102 ? -11.370 -1.011 7.172 1.00 98.44 102 SER A N 1
ATOM 812 C CA . SER A 1 102 ? -11.603 -0.367 5.871 1.00 98.44 102 SER A CA 1
ATOM 813 C C . SER A 1 102 ? -10.423 0.515 5.435 1.00 98.44 102 SER A C 1
ATOM 815 O O . SER A 1 102 ? -10.038 0.519 4.262 1.00 98.44 102 SER A O 1
ATOM 817 N N . MET A 1 103 ? -9.778 1.202 6.385 1.00 98.44 103 MET A N 1
ATOM 818 C CA . MET A 1 103 ? -8.579 1.999 6.119 1.00 98.44 103 MET A CA 1
ATOM 819 C C . MET A 1 103 ? -7.386 1.113 5.748 1.00 98.44 103 MET A C 1
ATOM 821 O O . MET A 1 103 ? -6.603 1.478 4.871 1.00 98.44 103 MET A O 1
ATOM 825 N N . GLU A 1 104 ? -7.244 -0.054 6.380 1.00 98.56 104 GLU A N 1
ATOM 826 C CA . GLU A 1 104 ? -6.212 -1.040 6.039 1.00 98.56 104 GLU A CA 1
ATOM 827 C C . GLU A 1 104 ? -6.398 -1.609 4.635 1.00 98.56 104 GLU A C 1
ATOM 829 O O . GLU A 1 104 ? -5.431 -1.668 3.873 1.00 98.56 104 GLU A O 1
ATOM 834 N N . VAL A 1 105 ? -7.632 -1.955 4.263 1.00 98.69 105 VAL A N 1
ATOM 835 C CA . VAL A 1 105 ? -7.964 -2.406 2.904 1.00 98.69 105 VAL A CA 1
ATOM 836 C C . VAL A 1 105 ? -7.583 -1.329 1.888 1.00 98.69 105 VAL A C 1
ATOM 838 O O . VAL A 1 105 ? -6.853 -1.603 0.935 1.00 98.69 105 VAL A O 1
ATOM 841 N N . ARG A 1 106 ? -7.959 -0.068 2.135 1.00 97.88 106 ARG A N 1
ATOM 842 C CA . ARG A 1 106 ? -7.589 1.043 1.251 1.00 97.88 106 ARG A CA 1
ATOM 843 C C . ARG A 1 106 ? -6.073 1.252 1.157 1.00 97.88 106 ARG A C 1
ATOM 845 O O . ARG A 1 106 ? -5.552 1.577 0.089 1.00 97.88 106 ARG A O 1
ATOM 852 N N . LEU A 1 107 ? -5.342 1.072 2.256 1.00 98.44 107 LEU A N 1
ATOM 853 C CA . LEU A 1 107 ? -3.879 1.138 2.248 1.00 98.44 107 LEU A CA 1
ATOM 854 C C . LEU A 1 107 ? -3.262 0.035 1.381 1.00 98.44 107 LEU A C 1
ATOM 856 O O . LEU A 1 107 ? -2.347 0.325 0.609 1.00 98.44 107 LEU A O 1
ATOM 860 N N . GLN A 1 108 ? -3.781 -1.192 1.458 1.00 98.19 108 GLN A N 1
ATOM 861 C CA . GLN A 1 108 ? -3.336 -2.309 0.620 1.00 98.19 108 GLN A CA 1
ATOM 862 C C . GLN A 1 108 ? -3.607 -2.047 -0.867 1.00 98.19 108 GLN A C 1
ATOM 864 O O . GLN A 1 108 ? -2.734 -2.290 -1.702 1.00 98.19 108 GLN A O 1
ATOM 869 N N . GLU A 1 109 ? -4.768 -1.481 -1.207 1.00 97.19 109 GLU A N 1
ATOM 870 C CA . GLU A 1 109 ? -5.074 -1.048 -2.576 1.00 97.19 109 GLU A CA 1
ATOM 871 C C . GLU A 1 109 ? -4.041 -0.036 -3.089 1.00 97.19 109 GLU A C 1
ATOM 873 O O . GLU A 1 109 ? -3.477 -0.211 -4.172 1.00 97.19 109 GLU A O 1
ATOM 878 N N . LEU A 1 110 ? -3.739 1.004 -2.305 1.00 96.88 110 LEU A N 1
ATOM 879 C CA . LEU A 1 110 ? -2.729 2.007 -2.660 1.00 96.88 110 LEU A CA 1
ATOM 880 C C . LEU A 1 110 ? -1.333 1.402 -2.813 1.00 96.88 110 LEU A C 1
ATOM 882 O O . LEU A 1 110 ? -0.611 1.767 -3.743 1.00 96.88 110 LEU A O 1
ATOM 886 N N . ASP A 1 111 ? -0.961 0.462 -1.949 1.00 96.94 111 ASP A N 1
ATOM 887 C CA . ASP A 1 111 ? 0.310 -0.250 -2.057 1.00 96.94 111 ASP A CA 1
ATOM 888 C C . ASP A 1 111 ? 0.383 -1.104 -3.323 1.00 96.94 111 ASP A C 1
ATOM 890 O O . ASP A 1 111 ? 1.386 -1.048 -4.041 1.00 96.94 111 ASP A O 1
ATOM 894 N N . SER A 1 112 ? -0.698 -1.803 -3.674 1.00 96.31 112 SER A N 1
ATOM 895 C CA . SER A 1 112 ? -0.776 -2.568 -4.921 1.00 96.31 112 SER A CA 1
ATOM 896 C C . SER A 1 112 ? -0.610 -1.674 -6.161 1.00 96.31 112 SER A C 1
ATOM 898 O O . SER A 1 112 ? 0.171 -1.998 -7.061 1.00 96.31 112 SER A O 1
ATOM 900 N N . MET A 1 113 ? -1.246 -0.494 -6.170 1.00 93.31 113 MET A N 1
ATOM 901 C CA . MET A 1 113 ? -1.127 0.489 -7.251 1.00 93.31 113 MET A CA 1
ATOM 902 C C . MET A 1 113 ? 0.288 1.077 -7.342 1.00 93.31 113 MET A C 1
ATOM 904 O O . MET A 1 113 ? 0.817 1.294 -8.430 1.00 93.31 113 MET A O 1
ATOM 908 N N . LEU A 1 114 ? 0.947 1.334 -6.211 1.00 93.81 114 LEU A N 1
ATOM 909 C CA . LEU A 1 114 ? 2.325 1.831 -6.211 1.00 93.81 114 LEU A CA 1
ATOM 910 C C . LEU A 1 114 ? 3.324 0.768 -6.682 1.00 93.81 114 LEU A C 1
ATOM 912 O O . LEU A 1 114 ? 4.286 1.098 -7.384 1.00 93.81 114 LEU A O 1
ATOM 916 N N . VAL A 1 115 ? 3.100 -0.500 -6.326 1.00 94.06 115 VAL A N 1
ATOM 917 C CA . VAL A 1 115 ? 3.912 -1.627 -6.802 1.00 94.06 115 VAL A CA 1
ATOM 918 C C . VAL A 1 115 ? 3.751 -1.817 -8.309 1.00 94.06 115 VAL A C 1
ATOM 920 O O . VAL A 1 115 ? 4.763 -2.004 -8.988 1.00 94.06 115 VAL A O 1
ATOM 923 N N . SER A 1 116 ? 2.535 -1.720 -8.856 1.00 91.75 116 SER A N 1
ATOM 924 C CA . SER A 1 116 ? 2.313 -1.857 -10.302 1.00 91.75 116 SER A CA 1
ATOM 925 C C . SER A 1 116 ? 3.021 -0.753 -11.096 1.00 91.75 116 SER A C 1
ATOM 927 O O . SER A 1 116 ? 3.768 -1.059 -12.027 1.00 91.75 116 SER A O 1
ATOM 929 N N . VAL A 1 117 ? 2.923 0.507 -10.656 1.00 89.88 117 VAL A N 1
ATOM 930 C CA . VAL A 1 117 ? 3.649 1.631 -11.274 1.00 89.88 117 VAL A CA 1
ATOM 931 C C . VAL A 1 117 ? 5.164 1.431 -11.189 1.00 89.88 117 VAL A C 1
ATOM 933 O O . VAL A 1 117 ? 5.886 1.675 -12.156 1.00 89.88 117 VAL A O 1
ATOM 936 N N . ARG A 1 118 ? 5.682 0.956 -10.049 1.00 88.81 118 ARG A N 1
ATOM 937 C CA . ARG A 1 118 ? 7.118 0.674 -9.901 1.00 88.81 118 ARG A CA 1
ATOM 938 C C . ARG A 1 118 ? 7.581 -0.426 -10.857 1.00 88.81 118 ARG A C 1
ATOM 940 O O . ARG A 1 118 ? 8.641 -0.271 -11.461 1.00 88.81 118 ARG A O 1
ATOM 947 N N . ARG A 1 119 ? 6.801 -1.501 -11.010 1.00 87.00 119 ARG A N 1
ATOM 948 C CA . ARG A 1 119 ? 7.100 -2.593 -11.949 1.00 87.00 119 ARG A CA 1
ATOM 949 C C . ARG A 1 119 ? 7.094 -2.112 -13.398 1.00 87.00 119 ARG A C 1
ATOM 951 O O . ARG A 1 119 ? 8.004 -2.467 -14.133 1.00 87.00 119 ARG A O 1
ATOM 958 N N . GLN A 1 120 ? 6.153 -1.250 -13.785 1.00 84.19 120 GLN A N 1
ATOM 959 C CA . GLN A 1 120 ? 6.138 -0.640 -15.121 1.00 84.19 120 GLN A CA 1
ATOM 960 C C . GLN A 1 120 ? 7.412 0.170 -15.394 1.00 84.19 120 GLN A C 1
ATOM 962 O O . GLN A 1 120 ? 8.049 -0.005 -16.429 1.00 84.19 120 GLN A O 1
ATOM 967 N N . VAL A 1 121 ? 7.846 1.004 -14.442 1.00 82.06 121 VAL A N 1
ATOM 968 C CA . VAL A 1 121 ? 9.106 1.757 -14.581 1.00 82.06 121 VAL A CA 1
ATOM 969 C C . VAL A 1 121 ? 10.313 0.817 -14.660 1.00 82.06 121 VAL A C 1
ATOM 971 O O . VAL A 1 121 ? 11.232 1.062 -15.439 1.00 82.06 121 VAL A O 1
ATOM 974 N N . GLN A 1 122 ? 10.327 -0.266 -13.882 1.00 80.81 122 GLN A N 1
ATOM 975 C CA . GLN A 1 122 ? 11.399 -1.263 -13.934 1.00 80.81 122 GLN A CA 1
ATOM 976 C C . GLN A 1 122 ? 11.417 -2.043 -15.252 1.00 80.81 122 GLN A C 1
ATOM 978 O O . GLN A 1 122 ? 12.501 -2.290 -15.760 1.00 80.81 122 GLN A O 1
ATOM 983 N N . ALA A 1 123 ? 10.263 -2.353 -15.848 1.00 79.56 123 ALA A N 1
ATOM 984 C CA . ALA A 1 123 ? 10.186 -2.991 -17.164 1.00 79.56 123 ALA A CA 1
ATOM 985 C C . ALA A 1 123 ? 10.822 -2.129 -18.272 1.00 79.56 123 ALA A C 1
ATOM 987 O O . ALA A 1 123 ? 11.360 -2.653 -19.240 1.00 79.56 123 ALA A O 1
ATOM 988 N N . THR A 1 124 ? 10.835 -0.805 -18.097 1.00 85.19 124 THR A N 1
ATOM 989 C CA . THR A 1 124 ? 11.515 0.136 -19.007 1.00 85.19 124 THR A CA 1
ATOM 990 C C . THR A 1 124 ? 12.995 0.369 -18.675 1.00 85.19 124 THR A C 1
ATOM 992 O O . THR A 1 124 ? 13.616 1.282 -19.220 1.00 85.19 124 THR A O 1
ATOM 995 N N . ARG A 1 125 ? 13.594 -0.406 -17.760 1.00 87.06 125 ARG A N 1
ATOM 996 C CA . ARG A 1 125 ? 15.007 -0.276 -17.372 1.00 87.06 125 ARG A CA 1
ATOM 997 C C . ARG A 1 125 ? 15.712 -1.623 -17.387 1.00 87.06 125 ARG A C 1
ATOM 999 O O . ARG A 1 125 ? 15.197 -2.630 -16.919 1.00 87.06 125 ARG A O 1
ATOM 1006 N N . CYS A 1 126 ? 16.943 -1.624 -17.876 1.00 87.56 126 CYS A N 1
ATOM 1007 C CA . CYS A 1 126 ? 17.812 -2.785 -17.795 1.00 87.56 126 CYS A CA 1
ATOM 1008 C C . CYS A 1 126 ? 18.303 -2.967 -16.352 1.00 87.56 126 CYS A C 1
ATOM 1010 O O . CYS A 1 126 ? 18.400 -2.008 -15.583 1.00 87.56 126 CYS A O 1
ATOM 1012 N N . GLN A 1 127 ? 18.722 -4.182 -16.003 1.00 85.00 127 GLN A N 1
ATOM 1013 C CA . GLN A 1 127 ? 19.339 -4.480 -14.710 1.00 85.00 127 GLN A CA 1
ATOM 1014 C C . GLN A 1 127 ? 20.652 -3.716 -14.468 1.00 85.00 127 GLN A C 1
ATOM 1016 O O . GLN A 1 127 ? 21.038 -3.508 -13.324 1.00 85.00 127 GLN A O 1
ATOM 1021 N N . CYS A 1 128 ? 21.308 -3.234 -15.530 1.00 87.69 128 CYS A N 1
ATOM 1022 C CA . CYS A 1 128 ? 22.456 -2.329 -15.424 1.00 87.69 128 CYS A CA 1
ATOM 1023 C C . CYS A 1 128 ? 22.069 -0.867 -15.104 1.00 87.69 128 CYS A C 1
ATOM 1025 O O . CYS A 1 128 ? 22.942 -0.012 -15.018 1.00 87.69 128 CYS A O 1
ATOM 1027 N N . GLY A 1 129 ? 20.774 -0.549 -14.992 1.00 84.88 129 GLY A N 1
ATOM 1028 C CA . GLY A 1 129 ? 20.251 0.786 -14.678 1.00 84.88 129 GLY A CA 1
ATOM 1029 C C . GLY A 1 129 ? 19.940 1.679 -15.886 1.00 84.88 129 GLY A C 1
ATOM 1030 O O . GLY A 1 129 ? 19.272 2.705 -15.719 1.00 84.88 129 GLY A O 1
ATOM 1031 N N . ALA A 1 130 ? 20.363 1.290 -17.094 1.00 89.00 130 ALA A N 1
ATOM 1032 C CA . ALA A 1 130 ? 20.103 2.045 -18.321 1.00 89.00 130 ALA A CA 1
ATOM 1033 C C . ALA A 1 130 ? 18.615 1.986 -18.729 1.00 89.00 130 ALA A C 1
ATOM 1035 O O . ALA A 1 130 ? 17.988 0.934 -18.562 1.00 89.00 130 ALA A O 1
ATOM 1036 N N . PRO A 1 131 ? 18.035 3.078 -19.263 1.00 87.62 131 PRO A N 1
ATOM 1037 C CA . PRO A 1 131 ? 16.689 3.047 -19.826 1.00 87.62 131 PRO A CA 1
ATOM 1038 C C . PRO A 1 131 ? 16.666 2.154 -21.074 1.00 87.62 131 PRO A C 1
ATOM 1040 O O . PRO A 1 131 ? 17.537 2.259 -21.937 1.00 87.62 131 PRO A O 1
ATOM 1043 N N . LEU A 1 132 ? 15.678 1.268 -21.151 1.00 88.56 132 LEU A N 1
ATOM 1044 C CA . LEU A 1 132 ? 15.401 0.456 -22.330 1.00 88.56 132 LEU A CA 1
ATOM 1045 C C . LEU A 1 132 ? 14.438 1.213 -23.238 1.00 88.56 132 LEU A C 1
ATOM 1047 O O . LEU A 1 132 ? 13.481 1.831 -22.765 1.00 88.56 132 LEU A O 1
ATOM 1051 N N . LEU A 1 133 ? 14.699 1.169 -24.542 1.00 83.44 133 LEU A N 1
ATOM 1052 C CA . LEU A 1 133 ? 13.756 1.687 -25.523 1.00 83.44 133 LEU A CA 1
ATOM 1053 C C . LEU A 1 133 ? 12.595 0.701 -25.666 1.00 83.44 133 LEU A C 1
ATOM 1055 O O . LEU A 1 133 ? 12.765 -0.513 -25.574 1.00 83.44 133 LEU A O 1
ATOM 1059 N N . TRP A 1 134 ? 11.398 1.223 -25.910 1.00 80.75 134 TRP A N 1
ATOM 1060 C CA . TRP A 1 134 ? 10.237 0.383 -26.182 1.00 80.75 134 TRP A CA 1
ATOM 1061 C C . TRP A 1 134 ? 10.503 -0.463 -27.432 1.00 80.75 134 TRP A C 1
ATOM 1063 O O . TRP A 1 134 ? 10.877 0.076 -28.470 1.00 80.75 134 TRP A O 1
ATOM 1073 N N . GLY A 1 135 ? 10.360 -1.785 -27.311 1.00 76.44 135 GLY A N 1
ATOM 1074 C CA . GLY A 1 135 ? 10.663 -2.729 -28.392 1.00 76.44 135 GLY A CA 1
ATOM 1075 C C . GLY A 1 135 ? 12.151 -3.048 -28.592 1.00 76.44 135 GLY A C 1
ATOM 1076 O O . GLY A 1 135 ? 12.487 -3.759 -29.534 1.00 76.44 135 GLY A O 1
ATOM 1077 N N . SER A 1 136 ? 13.068 -2.567 -27.739 1.00 83.19 136 SER A N 1
ATOM 1078 C CA . SER A 1 136 ? 14.473 -2.985 -27.819 1.00 83.19 136 SER A CA 1
ATOM 1079 C C . SER A 1 136 ? 14.653 -4.396 -27.254 1.00 83.19 136 SER A C 1
ATOM 1081 O O . SER A 1 136 ? 14.369 -4.608 -26.078 1.00 83.19 136 SER A O 1
ATOM 1083 N N . HIS A 1 137 ? 15.201 -5.324 -28.044 1.00 83.81 137 HIS A N 1
ATOM 1084 C CA . HIS A 1 137 ? 15.570 -6.670 -27.574 1.00 83.81 137 HIS A CA 1
ATOM 1085 C C . HIS A 1 137 ? 16.892 -6.706 -26.799 1.00 83.81 137 HIS A C 1
ATOM 1087 O O . HIS A 1 137 ? 17.165 -7.685 -26.114 1.00 83.81 137 HIS A O 1
ATOM 1093 N N . PHE A 1 138 ? 17.715 -5.656 -26.887 1.00 86.44 138 PHE A N 1
ATOM 1094 C CA . PHE A 1 138 ? 19.001 -5.549 -26.193 1.00 86.44 138 PHE A CA 1
ATOM 1095 C C . PHE A 1 138 ? 19.173 -4.170 -25.565 1.00 86.44 138 PHE A C 1
ATOM 1097 O O . PHE A 1 138 ? 18.720 -3.159 -26.101 1.00 86.44 138 PHE A O 1
ATOM 1104 N N . CYS A 1 139 ? 19.867 -4.127 -24.432 1.00 89.38 139 CYS A N 1
ATOM 1105 C CA . CYS A 1 139 ? 20.231 -2.887 -23.769 1.00 89.38 139 CYS A CA 1
ATOM 1106 C C . CYS A 1 139 ? 21.333 -2.156 -24.556 1.00 89.38 139 CYS A C 1
ATOM 1108 O O . CYS A 1 139 ? 22.403 -2.735 -24.755 1.00 89.38 139 CYS A O 1
ATOM 1110 N N . PRO A 1 140 ? 21.148 -0.871 -24.909 1.00 86.50 140 PRO A N 1
ATOM 1111 C CA . PRO A 1 140 ? 22.147 -0.111 -25.663 1.00 86.50 140 PRO A CA 1
ATOM 1112 C C . PRO A 1 140 ? 23.439 0.155 -24.877 1.00 86.50 140 PRO A C 1
ATOM 1114 O O . PRO A 1 140 ? 24.460 0.463 -25.475 1.00 86.50 140 PRO A O 1
ATOM 1117 N N . ASN A 1 141 ? 23.406 0.055 -23.543 1.00 89.69 141 ASN A N 1
ATOM 1118 C CA . ASN A 1 141 ? 24.567 0.336 -22.696 1.00 89.69 141 ASN A CA 1
ATOM 1119 C C . ASN A 1 141 ? 25.380 -0.926 -22.360 1.00 89.69 141 ASN A C 1
ATOM 1121 O O . ASN A 1 141 ? 26.602 -0.906 -22.386 1.00 89.69 141 ASN A O 1
ATOM 1125 N N . CYS A 1 142 ? 24.714 -2.035 -22.023 1.00 88.50 142 CYS A N 1
ATOM 1126 C CA . CYS A 1 142 ? 25.396 -3.242 -21.540 1.00 88.50 142 CYS A CA 1
ATOM 1127 C C . CYS A 1 142 ? 25.283 -4.455 -22.473 1.00 88.50 142 CYS A C 1
ATOM 1129 O O . CYS A 1 142 ? 25.779 -5.521 -22.119 1.00 88.50 142 CYS A O 1
ATOM 1131 N N . GLY A 1 143 ? 24.582 -4.338 -23.608 1.00 82.56 143 GLY A N 1
ATOM 1132 C CA . GLY A 1 143 ? 24.412 -5.414 -24.593 1.00 82.56 143 GLY A CA 1
ATOM 1133 C C . GLY A 1 143 ? 23.575 -6.610 -24.123 1.00 82.56 143 GLY A C 1
ATOM 1134 O O . GLY A 1 143 ? 23.328 -7.527 -24.900 1.00 82.56 143 GLY A O 1
ATOM 1135 N N . ARG A 1 144 ? 23.116 -6.621 -22.864 1.00 85.25 144 ARG A N 1
ATOM 1136 C CA . ARG A 1 144 ? 22.280 -7.702 -22.325 1.00 85.25 144 ARG A CA 1
ATOM 1137 C C . ARG A 1 144 ? 20.910 -7.715 -23.000 1.00 85.25 144 ARG A C 1
ATOM 1139 O O . ARG A 1 144 ? 20.372 -6.632 -23.253 1.00 85.25 144 ARG A O 1
ATOM 1146 N N . PRO A 1 145 ? 20.318 -8.897 -23.232 1.00 82.81 145 PRO A N 1
ATOM 1147 C CA . PRO A 1 145 ? 18.969 -8.983 -23.760 1.00 82.81 145 PRO A CA 1
ATOM 1148 C C . PRO A 1 145 ? 17.974 -8.338 -22.787 1.00 82.81 145 PRO A C 1
ATOM 1150 O O . PRO A 1 145 ? 18.043 -8.510 -21.569 1.00 82.81 145 PRO A O 1
ATOM 1153 N N . ALA A 1 146 ? 17.087 -7.531 -23.346 1.00 77.94 146 ALA A N 1
ATOM 1154 C CA . ALA A 1 146 ? 16.014 -6.828 -22.676 1.00 77.94 146 ALA A CA 1
ATOM 1155 C C . ALA A 1 146 ? 14.712 -7.581 -22.969 1.00 77.94 146 ALA A C 1
ATOM 1157 O O . ALA A 1 146 ? 14.087 -7.373 -24.004 1.00 77.94 146 ALA A O 1
ATOM 1158 N N . GLY A 1 147 ? 14.345 -8.497 -22.072 1.00 74.00 147 GLY A N 1
ATOM 1159 C CA . GLY A 1 147 ? 13.245 -9.437 -22.286 1.00 74.00 147 GLY A CA 1
ATOM 1160 C C . GLY A 1 147 ? 13.735 -10.800 -22.772 1.00 74.00 147 GLY A C 1
ATOM 1161 O O . GLY A 1 147 ? 14.877 -11.186 -22.521 1.00 74.00 147 GLY A O 1
ATOM 1162 N N . GLU A 1 148 ? 12.852 -11.545 -23.426 1.00 67.38 148 GLU A N 1
ATOM 1163 C CA . GLU A 1 148 ? 13.114 -12.919 -23.848 1.00 67.38 148 GLU A CA 1
ATOM 1164 C C . GLU A 1 148 ? 13.889 -12.922 -25.177 1.00 67.38 148 GLU A C 1
ATOM 1166 O O . GLU A 1 148 ? 13.376 -12.526 -26.224 1.00 67.38 148 GLU A O 1
ATOM 1171 N N . ALA A 1 149 ? 15.168 -13.307 -25.126 1.00 66.44 149 ALA A N 1
ATOM 1172 C CA . ALA A 1 149 ? 15.941 -13.614 -26.324 1.00 66.44 149 ALA A CA 1
ATOM 1173 C C . ALA A 1 149 ? 15.521 -15.000 -26.817 1.00 66.44 149 ALA A C 1
ATOM 1175 O O . ALA A 1 149 ? 15.678 -15.981 -26.095 1.00 66.44 149 ALA A O 1
ATOM 1176 N N . VAL A 1 150 ? 14.970 -15.067 -28.026 1.00 74.94 150 VAL A N 1
ATOM 1177 C CA . VAL A 1 150 ? 14.279 -16.270 -28.511 1.00 74.94 150 VAL A CA 1
ATOM 1178 C C . VAL A 1 150 ? 15.256 -17.310 -29.063 1.00 74.94 150 VAL A C 1
ATOM 1180 O O . VAL A 1 150 ? 14.970 -18.501 -29.000 1.00 74.94 150 VAL A O 1
ATOM 1183 N N . VAL A 1 151 ? 16.427 -16.894 -29.569 1.00 80.75 151 VAL A N 1
ATOM 1184 C CA . VAL A 1 151 ? 17.378 -17.812 -30.217 1.00 80.75 151 VAL A CA 1
ATOM 1185 C C . VAL A 1 151 ? 18.827 -17.411 -29.928 1.00 80.75 151 VAL A C 1
ATOM 1187 O O . VAL A 1 151 ? 19.161 -16.230 -29.877 1.00 80.75 151 VAL A O 1
ATOM 1190 N N . THR A 1 152 ? 19.721 -18.382 -29.756 1.00 86.81 152 THR A N 1
ATOM 1191 C CA . THR A 1 152 ? 21.176 -18.170 -29.715 1.00 86.81 152 THR A CA 1
ATOM 1192 C C . THR A 1 152 ? 21.800 -18.532 -31.061 1.00 86.81 152 THR A C 1
ATOM 1194 O O . THR A 1 152 ? 21.397 -19.484 -31.726 1.00 86.81 152 THR A O 1
ATOM 1197 N N . CYS A 1 153 ? 22.791 -17.760 -31.503 1.00 87.25 153 CYS A N 1
ATOM 1198 C CA . CYS A 1 153 ? 23.513 -18.055 -32.734 1.00 87.25 153 CYS A CA 1
ATOM 1199 C C . CYS A 1 153 ? 24.290 -19.369 -32.588 1.00 87.25 153 CYS A C 1
ATOM 1201 O O . CYS A 1 153 ? 25.128 -19.493 -31.698 1.00 87.25 153 CYS A O 1
ATOM 1203 N N . SER A 1 154 ? 24.075 -20.314 -33.503 1.00 87.56 154 SER A N 1
ATOM 1204 C CA . SER A 1 154 ? 24.784 -21.600 -33.532 1.00 87.56 154 SER A CA 1
ATOM 1205 C C . SER A 1 154 ? 26.285 -21.471 -33.806 1.00 87.56 154 SER A C 1
ATOM 1207 O O . SER A 1 154 ? 27.048 -22.344 -33.412 1.00 87.56 154 SER A O 1
ATOM 1209 N N . ASN A 1 155 ? 26.717 -20.386 -34.456 1.00 89.44 155 ASN A N 1
ATOM 1210 C CA . ASN A 1 155 ? 28.119 -20.172 -34.811 1.00 89.44 155 ASN A CA 1
ATOM 1211 C C . ASN A 1 155 ? 28.913 -19.445 -33.708 1.00 89.44 155 ASN A C 1
ATOM 1213 O O . ASN A 1 155 ? 29.999 -19.874 -33.342 1.00 89.44 155 ASN A O 1
ATOM 1217 N N . CYS A 1 156 ? 28.383 -18.345 -33.157 1.00 89.19 156 CYS A N 1
ATOM 1218 C CA . CYS A 1 156 ? 29.120 -17.512 -32.191 1.00 89.19 156 CYS A CA 1
ATOM 1219 C C . CYS A 1 156 ? 28.497 -17.431 -30.789 1.00 89.19 156 CYS A C 1
ATOM 1221 O O . CYS A 1 156 ? 29.008 -16.706 -29.940 1.00 89.19 156 CYS A O 1
ATOM 1223 N N . GLY A 1 157 ? 27.375 -18.114 -30.539 1.00 85.62 157 GLY A N 1
ATOM 1224 C CA . GLY A 1 157 ? 26.697 -18.133 -29.237 1.00 85.62 157 GLY A CA 1
ATOM 1225 C C . GLY A 1 157 ? 25.952 -16.845 -28.862 1.00 85.62 157 GLY A C 1
ATOM 1226 O O . GLY A 1 157 ? 25.296 -16.803 -27.824 1.00 85.62 157 GLY A O 1
ATOM 1227 N N . GLN A 1 158 ? 26.014 -15.798 -29.691 1.00 85.12 158 GLN A N 1
ATOM 1228 C CA . GLN A 1 158 ? 25.357 -14.520 -29.413 1.00 85.12 158 GLN A CA 1
ATOM 1229 C C . GLN A 1 158 ? 23.831 -14.672 -29.385 1.00 85.12 158 GLN A C 1
ATOM 1231 O O . GLN A 1 158 ? 23.250 -15.278 -30.284 1.00 85.12 158 GLN A O 1
ATOM 1236 N N . ALA A 1 159 ? 23.178 -14.076 -28.387 1.00 85.06 159 ALA A N 1
ATOM 1237 C CA . ALA A 1 159 ? 21.722 -13.993 -28.335 1.00 85.06 159 ALA A CA 1
ATOM 1238 C C . ALA A 1 159 ? 21.184 -13.156 -29.509 1.00 85.06 159 ALA A C 1
ATOM 1240 O O . ALA A 1 159 ? 21.693 -12.070 -29.796 1.00 85.06 159 ALA A O 1
ATOM 1241 N N . LEU A 1 160 ? 20.151 -13.665 -30.173 1.00 84.94 160 LEU A N 1
ATOM 1242 C CA . LEU A 1 160 ? 19.510 -13.093 -31.350 1.00 84.94 160 LEU A CA 1
ATOM 1243 C C . LEU A 1 160 ? 18.008 -12.876 -31.092 1.00 84.94 160 LEU A C 1
ATOM 1245 O O . LEU A 1 160 ? 17.379 -13.654 -30.368 1.00 84.94 160 LEU A O 1
ATOM 1249 N N . PRO A 1 161 ? 17.412 -11.820 -31.672 1.00 81.81 161 PRO A N 1
ATOM 1250 C CA . PRO A 1 161 ? 15.968 -11.640 -31.642 1.00 81.81 161 PRO A CA 1
ATOM 1251 C C . PRO A 1 161 ? 15.295 -12.636 -32.601 1.00 81.81 161 PRO A C 1
ATOM 1253 O O . PRO A 1 161 ? 15.897 -13.024 -33.608 1.00 81.81 161 PRO A O 1
ATOM 1256 N N . ALA A 1 162 ? 14.045 -13.011 -32.305 1.00 79.81 162 ALA A N 1
ATOM 1257 C CA . ALA A 1 162 ? 13.278 -14.007 -33.067 1.00 79.81 162 ALA A CA 1
ATOM 1258 C C . ALA A 1 162 ? 13.216 -13.706 -34.572 1.00 79.81 162 ALA A C 1
ATOM 1260 O O . ALA A 1 162 ? 13.289 -14.614 -35.390 1.00 79.81 162 ALA A O 1
ATOM 1261 N N . ASP A 1 163 ? 13.155 -12.425 -34.934 1.00 78.19 163 ASP A 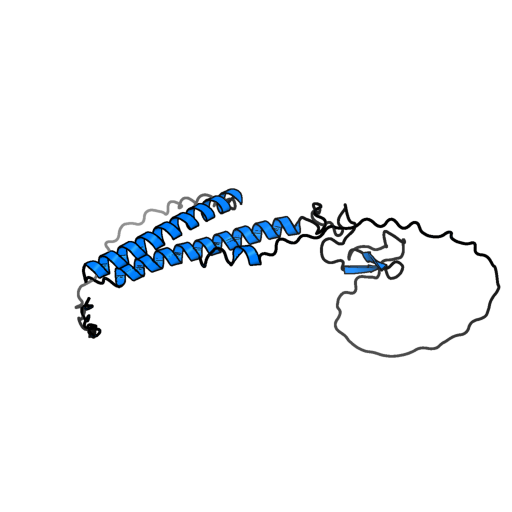N 1
ATOM 1262 C CA . ASP A 1 163 ? 12.931 -12.001 -36.318 1.00 78.19 163 ASP A CA 1
ATOM 1263 C C . ASP A 1 163 ? 14.233 -11.765 -37.107 1.00 78.19 163 ASP A C 1
ATOM 1265 O O . ASP A 1 163 ? 14.207 -11.327 -38.262 1.00 78.19 163 ASP A O 1
ATOM 1269 N N . SER A 1 164 ? 15.404 -12.008 -36.503 1.00 83.94 164 SER A N 1
ATOM 1270 C CA . SER A 1 164 ? 16.675 -11.836 -37.215 1.00 83.94 164 SER A CA 1
ATOM 1271 C C . SER A 1 164 ? 16.895 -12.954 -38.232 1.00 83.94 164 SER A C 1
ATOM 1273 O O . SER A 1 164 ? 16.762 -14.127 -37.915 1.00 83.94 164 SER A O 1
ATOM 1275 N N . ARG A 1 165 ? 17.272 -12.591 -39.465 1.00 85.31 165 ARG A N 1
ATOM 1276 C CA . ARG A 1 165 ? 17.692 -13.546 -40.514 1.00 85.31 165 ARG A CA 1
ATOM 1277 C C . ARG A 1 165 ? 19.186 -13.862 -40.478 1.00 85.31 165 ARG A C 1
ATOM 1279 O O . ARG A 1 165 ? 19.610 -14.891 -40.991 1.00 85.31 165 ARG A O 1
ATOM 1286 N N . PHE A 1 166 ? 19.980 -12.978 -39.879 1.00 86.44 166 PHE A N 1
ATOM 1287 C CA . PHE A 1 166 ? 21.435 -13.081 -39.802 1.00 86.44 166 PHE A CA 1
ATOM 1288 C C . PHE A 1 166 ? 21.925 -12.628 -38.429 1.00 86.44 166 PHE A C 1
ATOM 1290 O O . PHE A 1 166 ? 21.331 -11.750 -37.798 1.00 86.44 166 PHE A O 1
ATOM 1297 N N . CYS A 1 167 ? 23.044 -13.192 -37.983 1.00 88.56 167 CYS A N 1
ATOM 1298 C CA . CYS A 1 167 ? 23.717 -12.777 -36.768 1.00 88.56 167 CYS A CA 1
ATOM 1299 C C . CYS A 1 167 ? 24.449 -11.450 -36.990 1.00 88.56 167 CYS A C 1
ATOM 1301 O O . CYS A 1 167 ? 25.394 -11.387 -37.773 1.00 88.56 167 CYS A O 1
ATOM 1303 N N . GLY A 1 168 ? 24.086 -10.411 -36.236 1.00 84.38 168 GLY A N 1
ATOM 1304 C CA . GLY A 1 168 ? 24.768 -9.112 -36.297 1.00 84.38 168 GLY A CA 1
ATOM 1305 C C . GLY A 1 168 ? 26.235 -9.128 -35.839 1.00 84.38 168 GLY A C 1
ATOM 1306 O O . GLY A 1 168 ? 26.946 -8.167 -36.100 1.00 84.38 168 GLY A O 1
ATOM 1307 N N . ASN A 1 169 ? 26.693 -10.198 -35.173 1.00 85.38 169 ASN A N 1
ATOM 1308 C CA . ASN A 1 169 ? 28.075 -10.330 -34.693 1.00 85.38 169 ASN A CA 1
ATOM 1309 C C . ASN A 1 169 ? 28.975 -11.139 -35.646 1.00 85.38 169 ASN A C 1
ATOM 1311 O O . ASN A 1 169 ? 30.110 -10.751 -35.889 1.00 85.38 169 ASN A O 1
ATOM 1315 N N . CYS A 1 170 ? 28.491 -12.266 -36.186 1.00 89.44 170 CYS A N 1
ATOM 1316 C CA . CYS A 1 170 ? 29.308 -13.160 -37.025 1.00 89.44 170 CYS A CA 1
ATOM 1317 C C . CYS A 1 170 ? 28.819 -13.314 -38.474 1.00 89.44 170 CYS A C 1
ATOM 1319 O O . CYS A 1 170 ? 29.439 -14.036 -39.246 1.00 89.44 170 CYS A O 1
ATOM 1321 N N . GLY A 1 171 ? 27.693 -12.698 -38.849 1.00 85.19 171 GLY A N 1
ATOM 1322 C CA . GLY A 1 171 ? 27.116 -12.784 -40.196 1.00 85.19 171 GLY A CA 1
ATOM 1323 C C . GLY A 1 171 ? 26.464 -14.126 -40.552 1.00 85.19 171 GLY A C 1
ATOM 1324 O O . GLY A 1 171 ? 25.828 -14.222 -41.599 1.00 85.19 171 GLY A O 1
ATOM 1325 N N . ALA A 1 172 ? 26.573 -15.152 -39.698 1.00 88.06 172 ALA A N 1
ATOM 1326 C CA . ALA A 1 172 ? 25.937 -16.447 -39.935 1.00 88.06 172 ALA A CA 1
ATOM 1327 C C . ALA A 1 172 ? 24.409 -16.315 -40.017 1.00 88.06 172 ALA A C 1
ATOM 1329 O O . ALA A 1 172 ? 23.815 -15.511 -39.294 1.00 88.06 172 ALA A O 1
ATOM 1330 N N . ALA A 1 173 ? 23.774 -17.117 -40.875 1.00 86.19 173 ALA A N 1
ATOM 1331 C CA . ALA A 1 173 ? 22.319 -17.177 -40.962 1.00 86.19 173 ALA A CA 1
ATOM 1332 C C . ALA A 1 173 ? 21.725 -17.553 -39.596 1.00 86.19 173 ALA A C 1
ATOM 1334 O O . ALA A 1 173 ? 22.233 -18.438 -38.903 1.00 86.19 173 ALA A O 1
ATOM 1335 N N . ALA A 1 174 ? 20.678 -16.841 -39.190 1.00 80.69 174 ALA A N 1
ATOM 1336 C CA . ALA A 1 174 ? 19.985 -17.141 -37.951 1.00 80.69 174 ALA A CA 1
ATOM 1337 C C . ALA A 1 174 ? 19.269 -18.497 -38.073 1.00 80.69 174 ALA A C 1
ATOM 1339 O O . ALA A 1 174 ? 18.761 -18.818 -39.154 1.00 80.69 174 ALA A O 1
ATOM 1340 N N . PRO A 1 175 ? 19.205 -19.294 -36.992 1.00 70.19 175 PRO A N 1
ATOM 1341 C CA . PRO A 1 175 ? 18.371 -20.488 -36.983 1.00 70.19 175 PRO A CA 1
ATOM 1342 C C . PRO A 1 175 ? 16.918 -20.068 -37.216 1.00 70.19 175 PRO A C 1
ATOM 1344 O O . PRO A 1 175 ? 16.447 -19.130 -36.572 1.00 70.19 175 PRO A O 1
ATOM 1347 N N . ALA A 1 176 ? 16.225 -20.728 -38.145 1.00 64.50 176 ALA A N 1
ATOM 1348 C CA . ALA A 1 176 ? 14.821 -20.437 -38.412 1.00 64.50 176 ALA A CA 1
ATOM 1349 C C . ALA A 1 176 ? 14.002 -20.559 -37.109 1.00 64.50 176 ALA A C 1
ATOM 1351 O O . ALA A 1 176 ? 14.228 -21.520 -36.364 1.00 64.50 176 ALA A O 1
ATOM 1352 N N . PRO A 1 177 ? 13.073 -19.626 -36.821 1.00 59.50 177 PRO A N 1
ATOM 1353 C CA . PRO A 1 177 ? 12.161 -19.755 -35.693 1.00 59.50 177 PRO A CA 1
ATOM 1354 C C . PRO A 1 177 ? 11.404 -21.074 -35.824 1.00 59.50 177 PRO A C 1
ATOM 1356 O O . PRO A 1 177 ? 10.655 -21.272 -36.778 1.00 59.50 177 PRO A O 1
ATOM 1359 N N . GLN A 1 178 ? 11.647 -22.002 -34.903 1.00 49.16 178 GLN A N 1
ATOM 1360 C CA . GLN A 1 178 ? 10.843 -23.210 -34.815 1.00 49.16 178 GLN A CA 1
ATOM 1361 C C . GLN A 1 178 ? 9.548 -22.814 -34.116 1.00 49.16 178 GLN A C 1
ATOM 1363 O O . GLN A 1 178 ? 9.536 -22.557 -32.911 1.00 49.16 178 GLN A O 1
ATOM 1368 N N . GLU A 1 179 ? 8.467 -22.716 -34.887 1.00 48.34 179 GLU A N 1
ATOM 1369 C CA . GLU A 1 179 ? 7.124 -22.818 -34.329 1.00 48.34 179 GLU A CA 1
ATOM 1370 C C . GLU A 1 179 ? 7.070 -24.122 -33.510 1.00 48.34 179 GLU A C 1
ATOM 1372 O O . GLU A 1 179 ? 7.566 -25.153 -33.981 1.00 48.34 179 GLU A O 1
ATOM 1377 N N . PRO A 1 180 ? 6.571 -24.103 -32.260 1.00 45.53 180 PRO A N 1
ATOM 1378 C CA . PRO A 1 180 ? 6.463 -25.310 -31.453 1.00 45.53 180 PRO A CA 1
ATOM 1379 C C . PRO A 1 180 ? 5.356 -26.208 -32.023 1.00 45.53 180 PRO A C 1
ATOM 1381 O O . PRO A 1 180 ? 4.217 -26.199 -31.562 1.00 45.53 180 PRO A O 1
ATOM 1384 N N . GLU A 1 181 ? 5.711 -26.981 -33.043 1.00 39.16 181 GLU A N 1
ATOM 1385 C CA . GLU A 1 181 ? 4.887 -28.018 -33.655 1.00 39.16 181 GLU A CA 1
ATOM 1386 C C . GLU A 1 181 ? 4.881 -29.276 -32.760 1.00 39.16 181 GLU A C 1
ATOM 1388 O O . GLU A 1 181 ? 5.946 -29.759 -32.348 1.00 39.16 181 GLU A O 1
ATOM 1393 N N . PRO A 1 182 ? 3.709 -29.846 -32.427 1.00 40.50 182 PRO A N 1
ATOM 1394 C CA . PRO A 1 182 ? 3.635 -31.087 -31.678 1.00 40.50 182 PRO A CA 1
ATOM 1395 C C . PRO A 1 182 ? 4.030 -32.278 -32.563 1.00 40.50 182 PRO A C 1
ATOM 1397 O O . PRO A 1 182 ? 3.383 -32.590 -33.557 1.00 40.50 182 PRO A O 1
ATOM 1400 N N . SER A 1 183 ? 5.097 -32.954 -32.129 1.00 43.50 183 SER A N 1
ATOM 1401 C CA . SER A 1 183 ? 5.484 -34.349 -32.384 1.00 43.50 183 SER A CA 1
ATOM 1402 C C . SER A 1 183 ? 4.560 -35.166 -33.299 1.00 43.50 183 SER A C 1
ATOM 1404 O O . SER A 1 183 ? 3.477 -35.597 -32.894 1.00 43.50 183 SER A O 1
ATOM 1406 N N . SER A 1 184 ? 5.068 -35.533 -34.476 1.00 32.09 184 SER A N 1
ATOM 1407 C CA . SER A 1 184 ? 4.730 -36.825 -35.072 1.00 32.09 184 SER A CA 1
ATOM 1408 C C . SER A 1 184 ? 5.917 -37.423 -35.823 1.00 32.09 184 SER A C 1
ATOM 1410 O O . SER A 1 184 ? 6.705 -36.744 -36.476 1.00 32.09 184 SER A O 1
ATOM 1412 N N . ALA A 1 185 ? 6.072 -38.723 -35.603 1.00 36.47 185 ALA A N 1
ATOM 1413 C CA . ALA A 1 185 ? 7.208 -39.551 -35.946 1.00 36.47 185 ALA A CA 1
ATOM 1414 C C . ALA A 1 185 ? 7.137 -40.105 -37.375 1.00 36.47 185 ALA A C 1
ATOM 1416 O O . ALA A 1 185 ? 6.059 -40.464 -37.837 1.00 36.47 185 ALA A O 1
ATOM 1417 N N . SER A 1 186 ? 8.307 -40.248 -38.004 1.00 36.16 186 SER A N 1
ATOM 1418 C CA . SER A 1 186 ? 8.742 -41.295 -38.957 1.00 36.16 186 SER A CA 1
ATOM 1419 C C . SER A 1 186 ? 10.006 -40.740 -39.635 1.00 36.16 186 SER A C 1
ATOM 1421 O O . SER A 1 186 ? 9.989 -39.606 -40.086 1.00 36.16 186 SER A O 1
ATOM 1423 N N . GLY A 1 187 ? 11.172 -41.378 -39.689 1.00 29.58 187 GLY A N 1
ATOM 1424 C CA . GLY A 1 187 ? 11.456 -42.797 -39.846 1.00 29.58 187 GLY A CA 1
ATOM 1425 C C . GLY A 1 187 ? 12.223 -42.966 -41.164 1.00 29.58 187 GLY A C 1
ATOM 1426 O O . GLY A 1 187 ? 11.610 -42.790 -42.207 1.00 29.58 187 GLY A O 1
ATOM 1427 N N . SER A 1 188 ? 13.525 -43.281 -41.037 1.00 35.38 188 SER A N 1
ATOM 1428 C CA . SER A 1 188 ? 14.505 -43.767 -42.039 1.00 35.38 188 SER A CA 1
ATOM 1429 C C . SER A 1 188 ? 14.847 -42.830 -43.226 1.00 35.38 188 SER A C 1
ATOM 1431 O O . SER A 1 188 ? 14.039 -42.030 -43.658 1.00 35.38 188 SER A O 1
ATOM 1433 N N . GLU A 1 189 ? 16.059 -42.756 -43.784 1.00 29.53 189 GLU A N 1
ATOM 1434 C CA . GLU A 1 189 ? 17.164 -43.708 -43.890 1.00 29.53 189 GLU A CA 1
ATOM 1435 C C . GLU A 1 189 ? 18.462 -42.949 -44.257 1.00 29.53 189 GLU A C 1
ATOM 1437 O O . GLU A 1 189 ? 18.444 -41.989 -45.027 1.00 29.53 189 GLU A O 1
ATOM 1442 N N . SER A 1 190 ? 19.590 -43.392 -43.701 1.00 36.09 190 SER A N 1
ATOM 1443 C CA . SER A 1 190 ? 20.959 -43.026 -44.103 1.00 36.09 190 SER A CA 1
ATOM 1444 C C . SER A 1 190 ? 21.395 -43.901 -45.291 1.00 36.09 190 SER A C 1
ATOM 1446 O O . SER A 1 190 ? 20.891 -45.018 -45.419 1.00 36.09 190 SER A O 1
ATOM 1448 N N . PRO A 1 191 ? 22.351 -43.464 -46.132 1.00 44.16 191 PRO A N 1
ATOM 1449 C CA . PRO A 1 191 ? 23.682 -44.064 -45.990 1.00 44.16 191 PRO A CA 1
ATOM 1450 C C . PRO A 1 191 ? 24.868 -43.111 -46.218 1.00 44.16 191 PRO A C 1
ATOM 1452 O O . PRO A 1 191 ? 24.769 -42.050 -46.829 1.00 44.16 191 PRO A O 1
ATOM 1455 N N . ALA A 1 192 ? 25.999 -43.564 -45.682 1.00 30.08 192 ALA A N 1
ATOM 1456 C CA . ALA A 1 192 ? 27.288 -42.908 -45.533 1.00 30.08 192 ALA A CA 1
ATOM 1457 C C . ALA A 1 192 ? 28.215 -42.974 -46.774 1.00 30.08 192 ALA A C 1
ATOM 1459 O O . ALA A 1 192 ? 28.189 -43.974 -47.483 1.00 30.08 192 ALA A O 1
ATOM 1460 N N . GLU A 1 193 ? 29.042 -41.917 -46.923 1.00 36.88 193 GLU A N 1
ATOM 1461 C CA . GLU A 1 193 ? 30.512 -41.842 -47.197 1.00 36.88 193 GLU A CA 1
ATOM 1462 C C . GLU A 1 193 ? 31.171 -42.591 -48.396 1.00 36.88 193 GLU A C 1
ATOM 1464 O O . GLU A 1 193 ? 30.604 -43.573 -48.865 1.00 36.88 193 GLU A O 1
ATOM 1469 N N . PRO A 1 194 ? 32.374 -42.184 -48.920 1.00 44.69 194 PRO A N 1
ATOM 1470 C CA . PRO A 1 194 ? 33.534 -41.624 -48.185 1.00 44.69 194 PRO A CA 1
ATOM 1471 C C . PRO A 1 194 ? 34.414 -40.528 -48.858 1.00 44.69 194 PRO A C 1
ATOM 1473 O O . PRO A 1 194 ? 34.213 -40.113 -49.996 1.00 44.69 194 PRO A O 1
ATOM 1476 N N . ALA A 1 195 ? 35.405 -40.083 -48.068 1.00 43.03 195 ALA A N 1
ATOM 1477 C CA . ALA A 1 195 ? 36.461 -39.074 -48.274 1.00 43.03 195 ALA A CA 1
ATOM 1478 C C . ALA A 1 195 ? 37.451 -39.320 -49.447 1.00 43.03 195 ALA A C 1
ATOM 1480 O O . ALA A 1 195 ? 37.435 -40.390 -50.059 1.00 43.03 195 ALA A O 1
ATOM 1481 N N . PRO A 1 196 ? 38.377 -38.364 -49.722 1.00 45.53 196 PRO A N 1
ATOM 1482 C CA . PRO A 1 196 ? 39.743 -38.523 -49.185 1.00 45.53 196 PRO A CA 1
ATOM 1483 C C . PRO A 1 196 ? 40.492 -37.236 -48.737 1.00 45.53 196 PRO A C 1
ATOM 1485 O O . PRO A 1 196 ? 40.118 -36.113 -49.058 1.00 45.53 196 PRO A O 1
ATOM 1488 N N . ALA A 1 197 ? 41.567 -37.508 -47.977 1.00 30.77 197 ALA A N 1
ATOM 1489 C CA . ALA A 1 197 ? 42.774 -36.756 -47.568 1.00 30.77 197 ALA A CA 1
ATOM 1490 C C . ALA A 1 197 ? 43.308 -35.653 -48.520 1.00 30.77 197 ALA A C 1
ATOM 1492 O O . ALA A 1 197 ? 43.019 -35.705 -49.707 1.00 30.77 197 ALA A O 1
ATOM 1493 N N . ALA A 1 198 ? 44.233 -34.735 -48.192 1.00 31.86 198 ALA A N 1
ATOM 1494 C CA . ALA A 1 198 ? 44.868 -34.120 -47.004 1.00 31.86 198 ALA A CA 1
ATOM 1495 C C . ALA A 1 198 ? 46.144 -33.430 -47.553 1.00 31.86 198 ALA A C 1
ATOM 1497 O O . ALA A 1 198 ? 46.861 -34.151 -48.223 1.00 31.86 198 ALA A O 1
ATOM 1498 N N . GLU A 1 199 ? 46.453 -32.150 -47.271 1.00 37.47 199 GLU A N 1
ATOM 1499 C CA . GLU A 1 199 ? 47.817 -31.529 -47.285 1.00 37.47 199 GLU A CA 1
ATOM 1500 C C . GLU A 1 199 ? 47.737 -30.207 -46.470 1.00 37.47 199 GLU A C 1
ATOM 1502 O O . GLU A 1 199 ? 46.890 -29.362 -46.745 1.00 37.47 199 GLU A O 1
ATOM 1507 N N . GLU A 1 200 ? 48.277 -30.133 -45.247 1.00 30.91 200 GLU A N 1
ATOM 1508 C CA . GLU A 1 200 ? 49.616 -29.636 -44.847 1.00 30.91 200 GLU A CA 1
ATOM 1509 C C . GLU A 1 200 ? 49.913 -28.148 -45.145 1.00 30.91 200 GLU A C 1
ATOM 1511 O O . GLU A 1 200 ? 50.059 -27.730 -46.288 1.00 30.91 200 GLU A O 1
ATOM 1516 N N . GLY A 1 201 ? 50.075 -27.347 -44.078 1.00 33.44 201 GLY A N 1
ATOM 1517 C CA . GLY A 1 201 ? 50.540 -25.956 -44.158 1.00 33.44 201 GLY A CA 1
ATOM 1518 C C . GLY A 1 201 ? 50.521 -25.210 -42.817 1.00 33.44 201 GLY A C 1
ATOM 1519 O O . GLY A 1 201 ? 49.488 -24.695 -42.405 1.00 33.44 201 GLY A O 1
ATOM 1520 N N . ALA A 1 202 ? 51.677 -25.165 -42.148 1.00 33.59 202 ALA A N 1
ATOM 1521 C CA . ALA A 1 202 ? 52.020 -24.386 -40.946 1.00 33.59 202 ALA A CA 1
ATOM 1522 C C . ALA A 1 202 ? 51.616 -22.887 -41.051 1.00 33.59 202 ALA A C 1
ATOM 1524 O O . ALA A 1 202 ? 51.503 -22.368 -42.153 1.00 33.59 202 ALA A O 1
ATOM 1525 N N . GLN A 1 203 ? 51.406 -22.082 -39.999 1.00 41.12 203 GLN A N 1
ATOM 1526 C CA . GLN A 1 203 ? 52.279 -21.813 -38.848 1.00 41.12 203 GLN A CA 1
ATOM 1527 C C . GLN A 1 203 ? 51.570 -20.833 -37.877 1.00 41.12 203 GLN A C 1
ATOM 1529 O O . GLN A 1 203 ? 50.865 -19.925 -38.319 1.00 41.12 203 GLN A O 1
ATOM 1534 N N . ALA A 1 204 ? 51.799 -20.984 -36.568 1.00 40.94 204 ALA A N 1
ATOM 1535 C CA . ALA A 1 204 ? 51.534 -19.966 -35.540 1.00 40.94 204 ALA A CA 1
ATOM 1536 C C . ALA A 1 204 ? 52.621 -18.866 -35.555 1.00 40.94 204 ALA A C 1
ATOM 1538 O O . ALA A 1 204 ? 53.702 -19.093 -36.103 1.00 40.94 204 ALA A O 1
ATOM 1539 N N . PRO A 1 205 ? 52.359 -17.687 -34.962 1.00 51.16 205 PRO A N 1
ATOM 1540 C CA . PRO A 1 205 ? 52.962 -17.393 -33.649 1.00 51.16 205 PRO A CA 1
ATOM 1541 C C . PRO A 1 205 ? 51.968 -16.693 -32.692 1.00 51.16 205 PRO A C 1
ATOM 1543 O O . PRO A 1 205 ? 51.153 -15.874 -33.098 1.00 51.16 205 PRO A O 1
ATOM 1546 N N . GLU A 1 206 ? 51.824 -17.168 -31.456 1.00 36.22 206 GLU A N 1
ATOM 1547 C CA . GLU A 1 206 ? 52.627 -16.817 -30.268 1.00 36.22 206 GLU A CA 1
ATOM 1548 C C . GLU A 1 206 ? 52.105 -15.544 -29.569 1.00 36.22 206 GLU A C 1
ATOM 1550 O O . GLU A 1 206 ? 52.176 -14.427 -30.077 1.00 36.22 206 GLU A O 1
ATOM 1555 N N . ALA A 1 207 ? 51.514 -15.758 -28.392 1.00 47.31 207 ALA A N 1
ATOM 1556 C CA . ALA A 1 207 ? 51.004 -14.737 -27.483 1.00 47.31 207 ALA A CA 1
ATOM 1557 C C . ALA A 1 207 ? 52.102 -14.245 -26.523 1.00 47.31 207 ALA A C 1
ATOM 1559 O O . ALA A 1 207 ? 52.990 -15.024 -26.178 1.00 47.31 207 ALA A O 1
ATOM 1560 N N . PRO A 1 208 ? 51.978 -13.022 -25.976 1.00 64.62 208 PRO A N 1
ATOM 1561 C CA . PRO A 1 208 ? 52.558 -12.693 -24.674 1.00 64.62 208 PRO A CA 1
ATOM 1562 C C . PRO A 1 208 ? 51.499 -12.478 -23.554 1.00 64.62 208 PRO A C 1
ATOM 1564 O O . PRO A 1 208 ? 50.321 -12.266 -23.850 1.00 64.62 208 PRO A O 1
ATOM 1567 N N . PRO A 1 209 ? 51.908 -12.576 -22.267 1.00 63.56 209 PRO A N 1
ATOM 1568 C CA . PRO A 1 209 ? 51.078 -12.961 -21.107 1.00 63.56 209 PRO A CA 1
ATOM 1569 C C . PRO A 1 209 ? 50.478 -11.758 -20.315 1.00 63.56 209 PRO A C 1
ATOM 1571 O O . PRO A 1 209 ? 50.663 -10.611 -20.726 1.00 63.56 209 PRO A O 1
ATOM 1574 N N . PRO A 1 210 ? 49.718 -11.983 -19.211 1.00 53.44 210 PRO A N 1
ATOM 1575 C CA . PRO A 1 210 ? 48.746 -11.024 -18.679 1.00 53.44 210 PRO A CA 1
ATOM 1576 C C . PRO A 1 210 ? 49.326 -10.051 -17.642 1.00 53.44 210 PRO A C 1
ATOM 1578 O O . PRO A 1 210 ? 50.266 -10.371 -16.919 1.00 53.44 210 PRO A O 1
ATOM 1581 N N . ALA A 1 211 ? 48.689 -8.882 -17.516 1.00 43.72 211 ALA A N 1
ATOM 1582 C CA . ALA A 1 211 ? 48.915 -7.948 -16.418 1.00 43.72 211 ALA A CA 1
ATOM 1583 C C . ALA A 1 211 ? 47.761 -8.029 -15.408 1.00 43.72 211 ALA A C 1
ATOM 1585 O O . ALA A 1 211 ? 46.630 -7.624 -15.683 1.00 43.72 211 ALA A O 1
ATOM 1586 N N . GLU A 1 212 ? 48.078 -8.565 -14.234 1.00 39.12 212 GLU A N 1
ATOM 1587 C CA . GLU A 1 212 ? 47.271 -8.503 -13.023 1.00 39.12 212 GLU A CA 1
ATOM 1588 C C . GLU A 1 212 ? 47.264 -7.075 -12.459 1.00 39.12 212 GLU A C 1
ATOM 1590 O O . GLU A 1 212 ? 48.320 -6.468 -12.294 1.00 39.12 212 GLU A O 1
ATOM 1595 N N . VAL A 1 213 ? 46.092 -6.564 -12.069 1.00 45.81 213 VAL A N 1
ATOM 1596 C CA . VAL A 1 213 ? 45.995 -5.561 -11.000 1.00 45.81 213 VAL A CA 1
ATOM 1597 C C . VAL A 1 213 ? 44.888 -5.981 -10.044 1.00 45.81 213 VAL A C 1
ATOM 1599 O O . VAL A 1 213 ? 43.694 -5.890 -10.324 1.00 45.81 213 VAL A O 1
ATOM 1602 N N . SER A 1 214 ? 45.355 -6.449 -8.890 1.00 38.47 214 SER A N 1
ATOM 1603 C CA . SER A 1 214 ? 44.631 -6.536 -7.630 1.00 38.47 214 SER A CA 1
ATOM 1604 C C . SER A 1 214 ? 44.097 -5.166 -7.204 1.00 38.47 214 SER A C 1
ATOM 1606 O O . SER A 1 214 ? 44.809 -4.167 -7.272 1.00 38.47 214 SER A O 1
ATOM 1608 N N . GLY A 1 215 ? 42.869 -5.128 -6.688 1.00 35.06 215 GLY A N 1
ATOM 1609 C CA . GLY A 1 215 ? 42.277 -3.919 -6.117 1.00 35.06 215 GLY A CA 1
ATOM 1610 C C . GLY A 1 215 ? 41.020 -4.238 -5.319 1.00 35.06 215 GLY A C 1
ATOM 1611 O O . GLY A 1 215 ? 39.933 -4.339 -5.872 1.00 35.06 215 GLY A O 1
ATOM 1612 N N . ALA A 1 216 ? 41.210 -4.448 -4.022 1.00 38.16 216 ALA A N 1
ATOM 1613 C CA . ALA A 1 216 ? 40.245 -4.946 -3.057 1.00 38.16 216 ALA A CA 1
ATOM 1614 C C . ALA A 1 216 ? 38.982 -4.079 -2.874 1.00 38.16 216 ALA A C 1
ATOM 1616 O O . ALA A 1 216 ? 39.037 -2.855 -2.773 1.00 38.16 216 ALA A O 1
ATOM 1617 N N . LEU A 1 217 ? 37.855 -4.771 -2.703 1.00 48.16 217 LEU A N 1
ATOM 1618 C CA . LEU A 1 217 ? 36.683 -4.305 -1.962 1.00 48.16 217 LEU A CA 1
ATOM 1619 C C . LEU A 1 217 ? 37.026 -4.212 -0.464 1.00 48.16 217 LEU A C 1
ATOM 1621 O O . LEU A 1 217 ? 37.563 -5.182 0.074 1.00 48.16 217 LEU A O 1
ATOM 1625 N N . PRO A 1 218 ? 36.607 -3.162 0.259 1.00 53.59 218 PRO A N 1
ATOM 1626 C CA . PRO A 1 218 ? 36.290 -3.312 1.667 1.00 53.59 218 PRO A CA 1
ATOM 1627 C C . PRO A 1 218 ? 34.805 -3.634 1.849 1.00 53.59 218 PRO A C 1
ATOM 1629 O O . PRO A 1 218 ? 33.905 -2.921 1.402 1.00 53.59 218 PRO A O 1
ATOM 1632 N N . ALA A 1 219 ? 34.593 -4.744 2.547 1.00 42.50 219 ALA A N 1
ATOM 1633 C CA . ALA A 1 219 ? 33.374 -5.082 3.250 1.00 42.50 219 ALA A CA 1
ATOM 1634 C C . ALA A 1 219 ? 33.056 -4.033 4.328 1.00 42.50 219 ALA A C 1
ATOM 1636 O O . ALA A 1 219 ? 33.968 -3.500 4.956 1.00 42.50 219 ALA A O 1
ATOM 1637 N N . ASN A 1 220 ? 31.761 -3.770 4.517 1.00 50.03 220 ASN A N 1
ATOM 1638 C CA . ASN A 1 220 ? 31.035 -3.639 5.791 1.00 50.03 220 ASN A CA 1
ATOM 1639 C C . ASN A 1 220 ? 29.660 -3.033 5.431 1.00 50.03 220 ASN A C 1
ATOM 1641 O O . ASN A 1 220 ? 29.585 -1.907 4.963 1.00 50.03 220 ASN A O 1
ATOM 1645 N N . GLY A 1 221 ? 28.525 -3.727 5.500 1.00 39.09 221 GLY A N 1
ATOM 1646 C CA . GLY A 1 221 ? 28.194 -4.857 6.362 1.00 39.09 221 GLY A CA 1
ATOM 1647 C C . GLY A 1 221 ? 27.513 -4.411 7.658 1.00 39.09 221 GLY A C 1
ATOM 1648 O O . GLY A 1 221 ? 27.664 -5.086 8.665 1.00 39.09 221 GLY A O 1
ATOM 1649 N N . GLU A 1 222 ? 26.772 -3.297 7.663 1.00 41.81 222 GLU A N 1
ATOM 1650 C CA . GLU A 1 222 ? 25.771 -3.052 8.707 1.00 41.81 222 GLU A CA 1
ATOM 1651 C C . GLU A 1 222 ? 24.591 -4.004 8.478 1.00 41.81 222 GLU A C 1
ATOM 1653 O O . GLU A 1 222 ? 23.704 -3.779 7.650 1.00 41.81 222 GLU A O 1
ATOM 1658 N N . SER A 1 223 ? 24.638 -5.136 9.175 1.00 52.00 223 SER A N 1
ATOM 1659 C CA . SER A 1 223 ? 23.583 -6.137 9.201 1.00 52.00 223 SER A CA 1
ATOM 1660 C C . SER A 1 223 ? 22.317 -5.581 9.862 1.00 52.00 223 SER A C 1
ATOM 1662 O O . SER A 1 223 ? 22.339 -4.914 10.897 1.00 52.00 223 SER A O 1
ATOM 1664 N N . ALA A 1 224 ? 21.174 -5.907 9.258 1.00 46.50 224 ALA A N 1
ATOM 1665 C CA . ALA A 1 224 ? 19.835 -5.526 9.698 1.00 46.50 224 ALA A CA 1
ATOM 1666 C C . ALA A 1 224 ? 19.453 -6.040 11.106 1.00 46.50 224 ALA A C 1
ATOM 1668 O O . ALA A 1 224 ? 18.445 -5.599 11.655 1.00 46.50 224 ALA A O 1
AT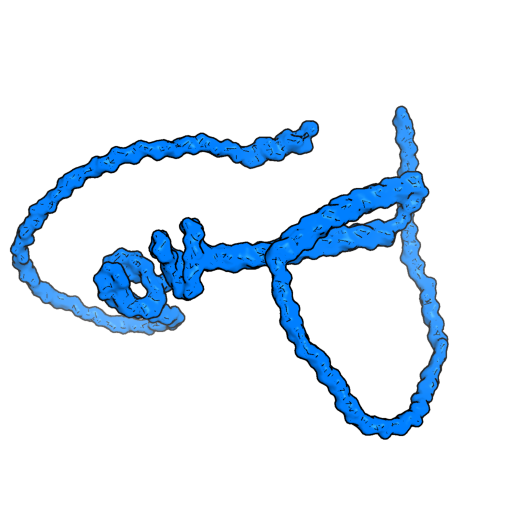OM 1669 N N . GLN A 1 225 ? 20.263 -6.912 11.717 1.00 51.81 225 GLN A N 1
ATOM 1670 C CA . GLN A 1 225 ? 20.089 -7.377 13.095 1.00 51.81 225 GLN A CA 1
ATOM 1671 C C . GLN A 1 225 ? 20.220 -6.257 14.142 1.00 51.81 225 GLN A C 1
ATOM 1673 O O . GLN A 1 225 ? 19.510 -6.294 15.141 1.00 51.81 225 GLN A O 1
ATOM 1678 N N . ALA A 1 226 ? 21.016 -5.206 13.902 1.00 44.88 226 ALA A N 1
ATOM 1679 C CA . ALA A 1 226 ? 21.199 -4.127 14.886 1.00 44.88 226 ALA A CA 1
ATOM 1680 C C . ALA A 1 226 ? 19.951 -3.239 15.093 1.00 44.88 226 ALA A C 1
ATOM 1682 O O . ALA A 1 226 ? 19.888 -2.459 16.041 1.00 44.88 226 ALA A O 1
ATOM 1683 N N . ARG A 1 227 ? 18.936 -3.346 14.222 1.00 52.09 227 ARG A N 1
ATOM 1684 C CA . ARG A 1 227 ? 17.663 -2.616 14.359 1.00 52.09 227 ARG A CA 1
ATOM 1685 C C . ARG A 1 227 ? 16.586 -3.383 15.131 1.00 52.09 227 ARG A C 1
ATOM 1687 O O . ARG A 1 227 ? 15.606 -2.757 15.531 1.00 52.09 227 ARG A O 1
ATOM 1694 N N . ALA A 1 228 ? 16.751 -4.690 15.343 1.00 48.81 228 ALA A N 1
ATOM 1695 C CA . ALA A 1 228 ? 15.787 -5.502 16.087 1.00 48.81 228 ALA A CA 1
ATOM 1696 C C . ALA A 1 228 ? 15.932 -5.314 17.611 1.00 48.81 228 ALA A C 1
ATOM 1698 O O . ALA A 1 228 ? 14.929 -5.158 18.300 1.00 48.81 228 ALA A O 1
ATOM 1699 N N . ASP A 1 229 ? 17.160 -5.166 18.117 1.00 49.69 229 ASP A N 1
ATOM 1700 C CA . ASP A 1 229 ? 17.444 -5.094 19.564 1.00 49.69 229 ASP A CA 1
ATOM 1701 C C . ASP A 1 229 ? 17.149 -3.727 20.216 1.00 49.69 229 ASP A C 1
ATOM 1703 O O . ASP A 1 229 ? 17.362 -3.534 21.414 1.00 49.69 229 ASP A O 1
ATOM 1707 N N . SER A 1 230 ? 16.668 -2.748 19.443 1.00 49.44 230 SER A N 1
ATOM 1708 C CA . SER A 1 230 ? 16.330 -1.412 19.956 1.00 49.44 230 SER A CA 1
ATOM 1709 C C . SER A 1 230 ? 14.885 -1.294 20.460 1.00 49.44 230 SER A C 1
ATOM 1711 O O . SER A 1 230 ? 14.541 -0.250 21.009 1.00 49.44 230 SER A O 1
ATOM 1713 N N . TRP A 1 231 ? 14.042 -2.315 20.272 1.00 49.09 231 TRP A N 1
ATOM 1714 C CA . TRP A 1 231 ? 12.628 -2.295 20.683 1.00 49.09 231 TRP A CA 1
ATOM 1715 C C . TRP A 1 231 ? 12.338 -3.058 21.986 1.00 49.09 231 TRP A C 1
ATOM 1717 O O . TRP A 1 231 ? 11.226 -2.964 22.497 1.00 49.09 231 TRP A O 1
ATOM 1727 N N . GLU A 1 232 ? 13.318 -3.774 22.544 1.00 49.19 232 GLU A N 1
ATOM 1728 C CA . GLU A 1 232 ? 13.161 -4.594 23.761 1.00 49.19 232 GLU A CA 1
ATOM 1729 C C . GLU A 1 232 ? 13.940 -4.050 24.975 1.00 49.19 232 GLU A C 1
ATOM 1731 O O . GLU A 1 232 ? 14.336 -4.809 25.861 1.00 49.19 232 GLU A O 1
ATOM 1736 N N . ARG A 1 233 ? 14.162 -2.731 25.046 1.00 47.69 233 ARG A N 1
ATOM 1737 C CA . ARG A 1 233 ? 14.769 -2.080 26.217 1.00 47.69 233 ARG A CA 1
ATOM 1738 C C . ARG A 1 233 ? 13.940 -0.918 26.741 1.00 47.69 233 ARG A C 1
ATOM 1740 O O . ARG A 1 233 ? 13.473 -0.114 25.907 1.00 47.69 233 ARG A O 1
#